Protein AF-A0A1F2SXC7-F1 (afdb_monomer)

Secondary structure (DSSP, 8-state):
--HHHHHHHHHHH-TTT--HHHHHHHHT--HHHHHHHSSSHHHHHHHHHHHHHHHHHHHHHHHHHHTTT-HHHHHHHHHHHHHHTTSTT-TT-HHHHHHHT-SS--HHHHHHHHHHHHHHHHHHHHHHHHTTSS-TTS-HHHHHHHHHHHHHHHHHHHHHHHHHHHHHH---S----SSTTEEEETTEEEE---------

Structure (mmCIF, N/CA/C/O backbone):
data_AF-A0A1F2SXC7-F1
#
_entry.id   AF-A0A1F2SXC7-F1
#
loop_
_atom_site.group_PDB
_atom_site.id
_atom_site.type_symbol
_atom_site.label_atom_id
_atom_site.label_alt_id
_atom_site.label_comp_id
_atom_site.label_asym_id
_atom_site.label_entity_id
_atom_site.label_seq_id
_atom_site.pdbx_PDB_ins_code
_atom_site.Cartn_x
_atom_site.Cartn_y
_atom_site.Cartn_z
_atom_site.occupancy
_atom_site.B_iso_or_equiv
_atom_site.auth_seq_id
_atom_site.auth_comp_id
_atom_site.auth_asym_id
_atom_site.auth_atom_id
_atom_site.pdbx_PDB_model_num
ATOM 1 N N . MET A 1 1 ? -7.238 -11.024 9.592 1.00 76.56 1 MET A N 1
ATOM 2 C CA . MET A 1 1 ? -8.486 -11.493 10.233 1.00 76.56 1 MET A CA 1
ATOM 3 C C . MET A 1 1 ? -9.204 -10.427 11.059 1.00 76.56 1 MET A C 1
ATOM 5 O O . MET A 1 1 ? -10.362 -10.224 10.772 1.00 76.56 1 MET A O 1
ATOM 9 N N . ILE A 1 2 ? -8.594 -9.721 12.028 1.00 87.69 2 ILE A N 1
ATOM 10 C CA . ILE A 1 2 ? -9.262 -8.565 12.689 1.00 87.69 2 ILE A CA 1
ATOM 11 C C . ILE A 1 2 ? -8.897 -7.218 12.053 1.00 87.69 2 ILE A C 1
ATOM 13 O O . ILE A 1 2 ? -9.747 -6.352 11.885 1.00 87.69 2 ILE A O 1
ATOM 17 N N . LEU A 1 3 ? -7.629 -7.051 11.664 1.00 88.56 3 LEU A N 1
ATOM 18 C CA . LEU A 1 3 ? -7.143 -5.813 11.051 1.00 88.56 3 LEU A CA 1
ATOM 19 C C . LEU A 1 3 ? -7.777 -5.569 9.677 1.00 88.56 3 LEU A C 1
ATOM 21 O O . LEU A 1 3 ? -8.087 -4.431 9.359 1.00 88.56 3 LEU A O 1
ATOM 25 N N . ASP A 1 4 ? -8.019 -6.629 8.900 1.00 87.62 4 ASP A N 1
ATOM 26 C CA . ASP A 1 4 ? -8.694 -6.522 7.601 1.00 87.62 4 ASP A CA 1
ATOM 27 C C . ASP A 1 4 ? -10.171 -6.110 7.771 1.00 87.62 4 ASP A C 1
ATOM 29 O O . ASP A 1 4 ? -10.632 -5.215 7.070 1.00 87.62 4 ASP A O 1
ATOM 33 N N . SER A 1 5 ? -10.889 -6.680 8.750 1.00 88.12 5 SER A N 1
ATOM 34 C CA . SER A 1 5 ? -12.273 -6.282 9.068 1.00 88.12 5 SER A CA 1
ATOM 35 C C . SER A 1 5 ? -12.353 -4.843 9.575 1.00 88.12 5 SER A C 1
ATOM 37 O O . SER A 1 5 ? -13.252 -4.095 9.204 1.00 88.12 5 SER A O 1
ATOM 39 N N . LEU A 1 6 ? -11.378 -4.423 10.387 1.00 85.00 6 LEU A N 1
ATOM 40 C CA . LEU A 1 6 ? -11.258 -3.032 10.818 1.00 85.00 6 LEU A CA 1
ATOM 41 C C . LEU A 1 6 ? -11.058 -2.099 9.623 1.00 85.00 6 LEU A C 1
ATOM 43 O O . LEU A 1 6 ? -11.780 -1.117 9.509 1.00 85.00 6 LEU A O 1
ATOM 47 N N . LEU A 1 7 ? -10.126 -2.420 8.721 1.00 83.50 7 LEU A N 1
ATOM 48 C CA . LEU A 1 7 ? -9.881 -1.648 7.500 1.00 83.50 7 LEU A CA 1
ATOM 49 C C . LEU A 1 7 ? -11.141 -1.519 6.630 1.00 83.50 7 LEU A C 1
ATOM 51 O O . LEU A 1 7 ? -11.447 -0.418 6.178 1.00 83.50 7 LEU A O 1
ATOM 55 N N . ALA A 1 8 ? -11.904 -2.602 6.458 1.00 83.12 8 ALA A N 1
ATOM 56 C CA . ALA A 1 8 ? -13.182 -2.575 5.743 1.00 83.12 8 ALA A CA 1
ATOM 57 C C . ALA A 1 8 ? -14.205 -1.651 6.420 1.00 83.12 8 ALA A C 1
ATOM 59 O O . ALA A 1 8 ? -14.764 -0.764 5.776 1.00 83.12 8 ALA A O 1
ATOM 60 N N . CYS A 1 9 ? -14.372 -1.779 7.736 1.00 80.56 9 CYS A N 1
ATOM 61 C CA . CYS A 1 9 ? -15.279 -0.932 8.509 1.00 80.56 9 CYS A CA 1
ATOM 62 C C . CYS A 1 9 ? -14.874 0.557 8.442 1.00 80.56 9 CYS A C 1
ATOM 64 O O . CYS A 1 9 ? -15.720 1.442 8.315 1.00 80.56 9 CYS A O 1
ATOM 66 N N . PHE A 1 10 ? -13.570 0.852 8.441 1.00 77.06 10 PHE A N 1
ATOM 67 C CA . PHE A 1 10 ? -13.054 2.215 8.292 1.00 77.06 10 PHE A CA 1
ATOM 68 C C . PHE A 1 10 ? -13.252 2.799 6.893 1.00 77.06 10 PHE A C 1
ATOM 70 O O . PHE A 1 10 ? -13.471 4.009 6.771 1.00 77.06 10 PHE A O 1
ATOM 77 N N . ALA A 1 11 ? -13.173 1.980 5.846 1.00 76.44 11 ALA A N 1
ATOM 78 C CA . ALA A 1 11 ? -13.485 2.423 4.492 1.00 76.44 11 ALA A CA 1
ATOM 79 C C . ALA A 1 11 ? -14.963 2.812 4.368 1.00 76.44 11 ALA A C 1
ATOM 81 O O . ALA A 1 11 ? -15.278 3.872 3.818 1.00 76.44 11 ALA A O 1
ATOM 82 N N . GLU A 1 12 ? -15.849 2.017 4.970 1.00 78.00 12 GLU A N 1
ATOM 83 C CA . GLU A 1 12 ? -17.296 2.201 4.872 1.00 78.00 12 GLU A CA 1
ATOM 84 C C . GLU A 1 12 ? -17.835 3.328 5.767 1.00 78.00 12 GLU A C 1
ATOM 86 O O . GLU A 1 12 ? -18.590 4.186 5.305 1.00 78.00 12 GLU A O 1
ATOM 91 N N . HIS A 1 13 ? -17.428 3.361 7.037 1.00 73.12 13 HIS A N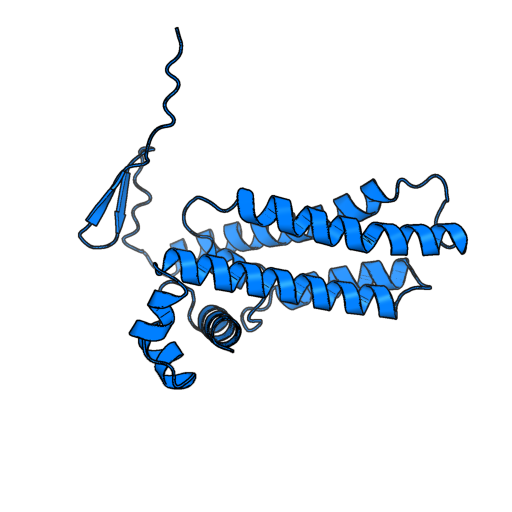 1
ATOM 92 C CA . HIS A 1 13 ? -18.007 4.253 8.052 1.00 73.12 13 HIS A CA 1
ATOM 93 C C . HIS A 1 13 ? -17.033 5.326 8.554 1.00 73.12 13 HIS A C 1
ATOM 95 O O . HIS A 1 13 ? -17.424 6.271 9.230 1.00 73.12 13 HIS A O 1
ATOM 101 N N . GLY A 1 14 ? -15.744 5.220 8.228 1.00 68.25 14 GLY A N 1
ATOM 102 C CA . GLY A 1 14 ? -14.712 6.099 8.773 1.00 68.25 14 GLY A CA 1
ATOM 103 C C . GLY A 1 14 ? -14.240 5.698 10.177 1.00 68.25 14 GLY A C 1
ATOM 104 O O . GLY A 1 14 ? -14.908 5.000 10.941 1.00 68.25 14 GLY A O 1
ATOM 105 N N . CYS A 1 15 ? -13.039 6.159 10.536 1.00 67.00 15 CYS A N 1
ATOM 106 C CA . CYS A 1 15 ? -12.324 5.770 11.760 1.00 67.00 15 CYS A CA 1
ATOM 107 C C . CYS A 1 15 ? -13.049 6.160 13.067 1.00 67.00 15 CYS A C 1
ATOM 109 O O . CYS A 1 15 ? -13.078 5.390 14.036 1.00 67.00 15 CYS A O 1
ATOM 111 N N . PHE A 1 16 ? -13.641 7.358 13.097 1.00 66.81 16 PHE A N 1
ATOM 112 C CA . PHE A 1 16 ? -14.279 7.906 14.297 1.00 66.81 16 PHE A CA 1
ATOM 113 C C . PHE A 1 16 ? -15.643 7.274 14.585 1.00 66.81 16 PHE A C 1
ATOM 115 O O . PHE A 1 16 ? -15.970 7.042 15.747 1.00 66.81 16 PHE A O 1
ATOM 122 N N . GLU A 1 17 ? -16.412 6.958 13.543 1.00 69.75 17 GLU A N 1
ATOM 123 C CA . GLU A 1 17 ? -17.753 6.374 13.679 1.00 69.75 17 GLU A CA 1
ATOM 124 C C . GLU A 1 17 ? -17.705 4.853 13.886 1.00 69.75 17 GLU A C 1
ATOM 126 O O . GLU A 1 17 ? -18.644 4.266 14.426 1.00 69.75 17 GLU A O 1
ATOM 131 N N . THR A 1 18 ? -16.585 4.210 13.537 1.00 75.00 18 THR A N 1
ATOM 132 C CA . THR A 1 18 ? -16.403 2.766 13.712 1.00 75.00 18 THR A CA 1
ATOM 133 C C . THR A 1 18 ? -16.415 2.366 15.190 1.00 75.00 18 THR A C 1
ATOM 135 O O . THR A 1 18 ? -15.571 2.780 16.002 1.00 75.00 18 THR A O 1
ATOM 138 N N . LYS A 1 19 ? -17.356 1.485 15.539 1.00 83.06 19 LYS A N 1
ATOM 139 C CA . LYS A 1 19 ? -17.478 0.887 16.871 1.00 83.06 19 LYS A CA 1
ATOM 140 C C . LYS A 1 19 ? -16.704 -0.426 16.913 1.00 83.06 19 LYS A C 1
ATOM 142 O O . LYS A 1 19 ? -17.142 -1.428 16.360 1.00 83.06 19 LYS A O 1
ATOM 147 N N . ILE A 1 20 ? -15.584 -0.438 17.640 1.00 84.19 20 ILE A N 1
ATOM 148 C CA . ILE A 1 20 ? -14.740 -1.635 17.818 1.00 84.19 20 ILE A CA 1
ATOM 149 C C . ILE A 1 20 ? -15.547 -2.835 18.330 1.00 84.19 20 ILE A C 1
ATOM 151 O O . ILE A 1 20 ? -15.275 -3.957 17.921 1.00 84.19 20 ILE A O 1
ATOM 155 N N . ASP A 1 21 ? -16.566 -2.595 19.160 1.00 85.69 21 ASP A N 1
ATOM 156 C CA . ASP A 1 21 ? -17.438 -3.644 19.697 1.00 85.69 21 ASP A CA 1
ATOM 157 C C . ASP A 1 21 ? -18.188 -4.409 18.597 1.00 85.69 21 ASP A C 1
ATOM 159 O O . ASP A 1 21 ? -18.287 -5.627 18.672 1.00 85.69 21 ASP A O 1
ATOM 163 N N . GLN A 1 22 ? -18.636 -3.728 17.537 1.00 84.69 22 GLN A N 1
ATOM 164 C CA . GLN A 1 22 ? -19.279 -4.391 16.397 1.00 84.69 22 GLN A CA 1
ATOM 165 C C . GLN A 1 22 ? -18.275 -5.252 15.625 1.00 84.69 22 GLN A C 1
ATOM 167 O O . GLN A 1 22 ? -18.566 -6.401 15.306 1.00 84.69 22 GLN A O 1
ATOM 172 N N . VAL A 1 23 ? -17.065 -4.730 15.412 1.00 86.44 23 VAL A N 1
ATOM 173 C CA . VAL A 1 23 ? -16.015 -5.421 14.653 1.00 86.44 23 VAL A CA 1
ATOM 174 C C . VAL A 1 23 ? -15.519 -6.677 15.379 1.00 86.44 23 VAL A C 1
ATOM 176 O O . VAL A 1 23 ? -15.303 -7.714 14.758 1.00 86.44 23 VAL A O 1
ATOM 179 N N . VAL A 1 24 ? -15.358 -6.633 16.706 1.00 88.69 24 VAL A N 1
ATOM 180 C CA . VAL A 1 24 ? -14.956 -7.828 17.472 1.00 88.69 24 VAL A CA 1
ATOM 181 C C . VAL A 1 24 ? -16.065 -8.874 17.542 1.00 88.69 24 VAL A C 1
ATOM 183 O O . VAL A 1 24 ? -15.758 -10.064 17.509 1.00 88.69 24 VAL A O 1
ATOM 186 N N . THR A 1 25 ? -17.335 -8.452 17.594 1.00 87.31 25 THR A N 1
ATOM 187 C CA . THR A 1 25 ? -18.484 -9.363 17.509 1.00 87.31 25 THR A CA 1
ATOM 188 C C . THR A 1 25 ? -18.525 -10.069 16.159 1.00 87.31 25 THR A C 1
ATOM 190 O O . THR A 1 25 ? -18.677 -11.286 16.129 1.00 87.31 25 THR A O 1
ATOM 193 N N . GLU A 1 26 ? -18.326 -9.339 15.063 1.00 85.62 26 GLU A N 1
ATOM 194 C CA . GLU A 1 26 ? -18.294 -9.901 13.709 1.00 85.62 26 GLU A CA 1
ATOM 195 C C . GLU A 1 26 ? -17.171 -10.933 13.534 1.00 85.62 26 GLU A C 1
ATOM 197 O O . GLU A 1 26 ? -17.382 -12.006 12.976 1.00 85.62 26 GLU A O 1
A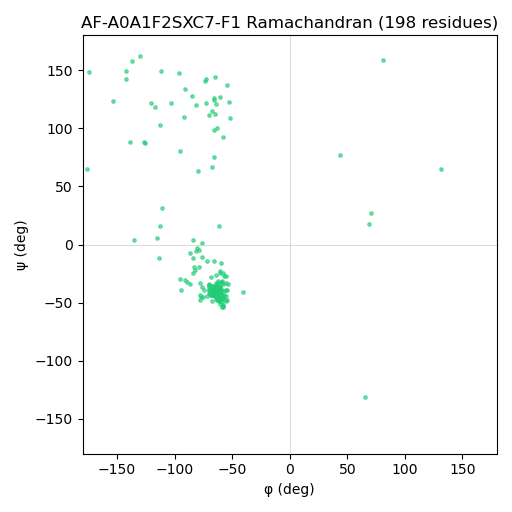TOM 202 N N . VAL A 1 27 ? -15.982 -10.646 14.071 1.00 87.56 27 VAL A N 1
ATOM 203 C CA . VAL A 1 27 ? -14.815 -11.543 13.986 1.00 87.56 27 VAL A CA 1
ATOM 204 C C . VAL A 1 27 ? -14.854 -12.658 15.046 1.00 87.56 27 VAL A C 1
ATOM 206 O O . VAL A 1 27 ? -14.017 -13.561 15.034 1.00 87.56 27 VAL A O 1
ATOM 209 N N . GLY A 1 28 ? -15.826 -12.632 15.964 1.00 88.56 28 GL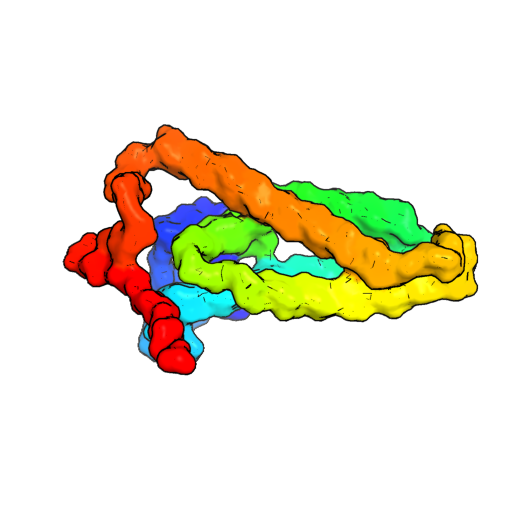Y A N 1
ATOM 210 C CA . GLY A 1 28 ? -16.007 -13.654 16.996 1.00 88.56 28 GLY A CA 1
ATOM 211 C C . GLY A 1 28 ? -14.927 -13.650 18.083 1.00 88.56 28 GLY A C 1
ATOM 212 O O . GLY A 1 28 ? -14.651 -14.693 18.676 1.00 88.56 28 GLY A O 1
ATOM 213 N N . ILE A 1 29 ? -14.297 -12.501 18.355 1.00 89.25 29 ILE A N 1
ATOM 214 C CA . ILE A 1 29 ? -13.262 -12.368 19.392 1.00 89.25 29 ILE A CA 1
ATOM 215 C C . ILE A 1 29 ? -13.740 -11.514 20.568 1.00 89.25 29 ILE A C 1
ATOM 217 O O . ILE A 1 29 ? -14.517 -10.576 20.425 1.00 89.25 29 ILE A O 1
ATOM 221 N N . GLY A 1 30 ? -13.239 -11.810 21.768 1.00 89.38 30 GLY A N 1
ATOM 222 C CA . GLY A 1 30 ? -13.510 -10.987 22.945 1.00 89.38 30 GLY A CA 1
ATOM 223 C C . GLY A 1 30 ? -12.737 -9.664 22.915 1.00 89.38 30 GLY A C 1
ATOM 224 O O . GLY A 1 30 ? -11.547 -9.638 22.597 1.00 89.38 30 GLY A O 1
ATOM 225 N N . LYS A 1 31 ? -13.371 -8.569 23.353 1.00 87.38 31 LYS A N 1
ATOM 226 C CA . LYS A 1 31 ? -12.729 -7.247 23.504 1.00 87.38 31 LYS A CA 1
ATOM 227 C C . LYS A 1 31 ? -11.473 -7.301 24.388 1.00 87.38 31 LYS A C 1
ATOM 229 O O . LYS A 1 31 ? -10.462 -6.688 24.064 1.00 87.38 31 LYS A O 1
ATOM 234 N N . GLY A 1 32 ? -11.500 -8.092 25.465 1.00 87.50 32 GLY A N 1
ATOM 235 C CA . GLY A 1 32 ? -10.332 -8.313 26.329 1.00 87.50 32 GLY A CA 1
ATOM 236 C C . GLY A 1 32 ? -9.168 -9.020 25.621 1.00 87.50 32 GLY A C 1
ATOM 237 O O . GLY A 1 32 ? -8.011 -8.713 25.893 1.00 87.50 32 GLY A O 1
ATOM 238 N N . THR A 1 33 ? -9.458 -9.917 24.673 1.00 89.94 33 THR A N 1
ATOM 239 C CA . THR A 1 33 ? -8.439 -10.555 23.824 1.00 89.94 33 THR A CA 1
ATOM 240 C C . THR A 1 33 ? -7.821 -9.536 22.875 1.00 89.94 33 THR A C 1
ATOM 242 O O . THR A 1 33 ? -6.601 -9.482 22.754 1.00 89.94 33 THR A O 1
ATOM 245 N N . LEU A 1 34 ? -8.640 -8.677 22.259 1.00 90.31 34 LEU A N 1
ATOM 246 C CA . LEU A 1 34 ? -8.158 -7.616 21.375 1.00 90.31 34 LEU A CA 1
ATOM 247 C C . LEU A 1 34 ? -7.182 -6.676 22.096 1.00 90.31 34 LEU A C 1
ATOM 249 O O . LEU A 1 34 ? -6.058 -6.492 21.632 1.00 90.31 34 LEU A O 1
ATOM 253 N N . TYR A 1 35 ? -7.587 -6.124 23.245 1.00 89.75 35 TYR A N 1
ATOM 254 C CA . TYR A 1 35 ? -6.764 -5.157 23.977 1.00 89.75 35 TYR A CA 1
ATOM 255 C C . TYR A 1 35 ? -5.539 -5.779 24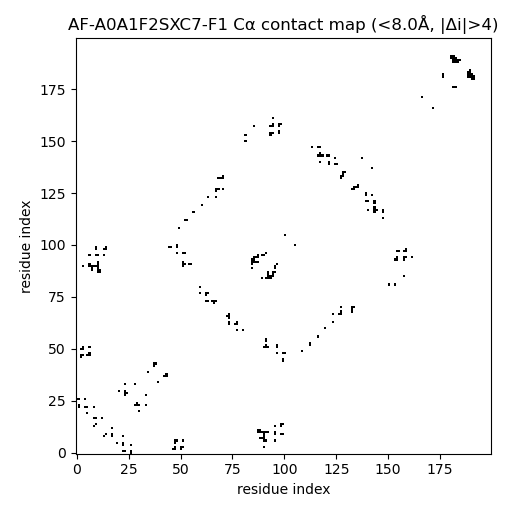.661 1.00 89.75 35 TYR A C 1
ATOM 257 O O . TYR A 1 35 ? -4.608 -5.063 25.012 1.00 89.75 35 TYR A O 1
ATOM 265 N N . ARG A 1 36 ? -5.473 -7.111 24.789 1.00 90.94 36 ARG A N 1
ATOM 266 C CA . ARG A 1 36 ? -4.236 -7.801 25.186 1.00 90.94 36 ARG A CA 1
ATOM 267 C C . ARG A 1 36 ? -3.150 -7.695 24.108 1.00 90.94 36 ARG A C 1
ATOM 269 O O . ARG A 1 36 ? -1.976 -7.602 24.447 1.00 90.94 36 ARG A O 1
ATOM 276 N N . HIS A 1 37 ? -3.537 -7.717 22.831 1.00 89.88 37 HIS A N 1
ATOM 277 C CA . HIS A 1 37 ? -2.616 -7.577 21.697 1.00 89.88 37 HIS A CA 1
ATOM 278 C C . HIS A 1 37 ? -2.397 -6.118 21.284 1.00 89.88 37 HIS A C 1
ATOM 280 O O . HIS A 1 37 ? -1.310 -5.764 20.835 1.00 89.88 37 HIS A O 1
ATOM 286 N N . TYR A 1 38 ? -3.416 -5.274 21.450 1.00 88.88 38 TYR A N 1
ATOM 287 C CA . TYR A 1 38 ? -3.390 -3.857 21.096 1.00 88.88 38 TYR A CA 1
ATOM 288 C C . TYR A 1 38 ? -3.817 -3.033 22.314 1.00 88.88 38 TYR A C 1
ATOM 290 O O . TYR A 1 38 ? -5.007 -2.763 22.456 1.00 88.88 38 TYR A O 1
ATOM 298 N N . PRO A 1 39 ? -2.882 -2.653 23.205 1.00 84.69 39 PRO A N 1
ATOM 299 C CA . PRO A 1 39 ? -3.197 -2.072 24.516 1.00 84.69 39 PRO A CA 1
ATOM 300 C C . PRO A 1 39 ? -4.095 -0.833 24.470 1.00 84.69 39 PRO A C 1
ATOM 302 O O . PRO A 1 39 ? -4.842 -0.572 25.411 1.00 84.69 39 PRO A O 1
ATOM 305 N N . SER A 1 40 ? -4.060 -0.085 23.367 1.00 80.88 40 SER A N 1
ATOM 306 C CA . SER A 1 40 ? -4.900 1.086 23.147 1.00 80.88 40 SER A CA 1
ATOM 307 C C . SER A 1 40 ? -5.613 1.054 21.791 1.00 80.88 40 SER A C 1
ATOM 309 O O . SER A 1 40 ? -5.225 0.350 20.856 1.00 80.88 40 SER A O 1
ATOM 311 N N . ARG A 1 41 ? -6.661 1.881 21.657 1.00 77.31 41 ARG A N 1
ATOM 312 C CA . ARG A 1 41 ? -7.328 2.129 20.365 1.00 77.31 41 ARG A CA 1
ATOM 313 C C . ARG A 1 41 ? -6.349 2.715 19.339 1.00 77.31 41 ARG A C 1
ATOM 315 O O . ARG A 1 41 ? -6.440 2.392 18.161 1.00 77.31 41 ARG A O 1
ATOM 322 N N . GLU A 1 42 ? -5.390 3.520 19.795 1.00 75.56 42 GLU A N 1
ATOM 323 C CA . GLU A 1 42 ? -4.323 4.061 18.951 1.00 75.56 42 GLU A CA 1
ATOM 324 C C . GLU A 1 42 ? -3.404 2.949 18.423 1.00 75.56 42 GLU A C 1
ATOM 326 O O . GLU A 1 42 ? -3.105 2.917 17.231 1.00 75.56 42 GLU A O 1
ATOM 331 N N . ASP A 1 43 ? -3.001 1.997 19.268 1.00 78.62 43 ASP A N 1
ATOM 332 C CA . ASP A 1 43 ? -2.164 0.863 18.849 1.00 78.62 43 ASP A CA 1
ATOM 333 C C . ASP A 1 43 ? -2.885 -0.041 17.851 1.00 78.62 43 ASP A C 1
ATOM 335 O O . ASP A 1 43 ? -2.278 -0.512 16.885 1.00 78.62 43 ASP A O 1
ATOM 339 N N . LEU A 1 44 ? -4.192 -0.228 18.043 1.00 80.94 44 LEU A N 1
ATOM 340 C CA . LEU A 1 44 ? -5.042 -0.958 17.112 1.00 80.94 44 LEU A CA 1
ATOM 341 C C . LEU A 1 44 ? -5.118 -0.262 15.747 1.00 80.94 44 LEU A C 1
ATOM 343 O O . LEU A 1 44 ? -4.969 -0.915 14.715 1.00 80.94 44 LEU A O 1
ATOM 347 N N . PHE A 1 45 ? -5.297 1.061 15.725 1.00 77.25 45 PHE A N 1
ATOM 348 C CA . PHE A 1 45 ? -5.309 1.832 14.482 1.00 77.25 45 PHE A CA 1
ATOM 349 C C . PHE A 1 45 ? -3.953 1.819 13.780 1.00 77.25 45 PHE A C 1
ATOM 351 O O . PHE A 1 45 ? -3.898 1.575 12.577 1.00 77.25 45 PHE A O 1
ATOM 358 N N . LYS A 1 46 ? -2.847 1.983 14.515 1.00 76.06 46 LYS A N 1
ATOM 359 C CA . LYS A 1 46 ? -1.490 1.844 13.959 1.00 76.06 46 LYS A CA 1
ATOM 360 C C . LYS A 1 46 ? -1.266 0.459 13.356 1.00 76.06 46 LYS A C 1
ATOM 362 O O . LYS A 1 46 ? -0.611 0.331 12.326 1.00 76.06 46 LYS A O 1
ATOM 367 N N . ALA A 1 47 ? -1.782 -0.591 13.994 1.00 82.94 47 ALA A N 1
ATOM 368 C CA . ALA A 1 47 ? -1.706 -1.946 13.462 1.00 82.94 47 ALA A CA 1
ATOM 369 C C . ALA A 1 47 ? -2.548 -2.118 12.188 1.00 82.94 47 ALA A C 1
ATOM 371 O O . ALA A 1 47 ? -2.051 -2.686 11.219 1.00 82.94 47 ALA A O 1
ATOM 372 N N . ALA A 1 48 ? -3.775 -1.589 12.159 1.00 82.25 48 ALA A N 1
ATOM 373 C CA . ALA A 1 48 ? -4.633 -1.625 10.974 1.00 82.25 48 ALA A CA 1
ATOM 374 C C . ALA A 1 48 ? -3.989 -0.881 9.796 1.00 82.25 48 ALA A C 1
ATOM 376 O O . ALA A 1 48 ? -3.935 -1.399 8.687 1.00 82.25 48 ALA A O 1
ATOM 377 N N . VAL A 1 49 ? -3.402 0.284 10.054 1.00 76.94 49 VAL A N 1
ATOM 378 C CA . VAL A 1 49 ? -2.656 1.056 9.058 1.00 76.94 49 VAL A CA 1
ATOM 379 C C . VAL A 1 49 ? -1.494 0.264 8.481 1.00 76.94 49 VAL A C 1
ATOM 381 O O . VAL A 1 49 ? -1.424 0.109 7.266 1.00 76.94 49 VAL A O 1
ATOM 384 N N . ARG A 1 50 ? -0.609 -0.267 9.338 1.00 79.44 50 ARG A N 1
ATOM 385 C CA . ARG A 1 50 ? 0.530 -1.084 8.890 1.00 79.44 50 ARG A CA 1
ATOM 386 C C . ARG A 1 50 ? 0.058 -2.256 8.042 1.00 79.44 50 ARG A C 1
ATOM 388 O O . ARG A 1 50 ? 0.657 -2.568 7.023 1.00 79.44 50 ARG A O 1
ATOM 395 N N . ARG A 1 51 ? -1.068 -2.865 8.423 1.00 85.00 51 ARG A N 1
ATOM 396 C CA . ARG A 1 51 ? -1.689 -3.922 7.630 1.00 85.00 51 ARG A CA 1
ATOM 397 C C . ARG A 1 51 ? -2.132 -3.432 6.249 1.00 85.00 51 ARG A C 1
ATOM 399 O O . ARG A 1 51 ? -1.903 -4.142 5.278 1.00 85.00 51 ARG A O 1
ATOM 406 N N . GLY A 1 52 ? -2.752 -2.262 6.140 1.00 81.00 52 GLY A N 1
ATOM 407 C CA . GLY A 1 52 ? -3.180 -1.746 4.840 1.00 81.00 52 GLY A CA 1
ATOM 408 C C . GLY A 1 52 ? -2.011 -1.312 3.951 1.00 81.00 52 GLY A C 1
ATOM 409 O O . GLY A 1 52 ? -2.040 -1.592 2.755 1.00 81.00 52 GLY A O 1
ATOM 410 N N . VAL A 1 53 ? -0.946 -0.739 4.526 1.00 77.56 53 VAL A N 1
ATOM 411 C CA . VAL A 1 53 ? 0.304 -0.457 3.794 1.00 77.56 53 VAL A CA 1
ATOM 412 C C . VAL A 1 53 ? 0.950 -1.750 3.292 1.00 77.56 53 VAL A C 1
ATOM 414 O O . VAL A 1 53 ? 1.339 -1.834 2.131 1.00 77.56 53 VAL A O 1
ATOM 417 N N . GLU A 1 54 ? 0.979 -2.795 4.116 1.00 81.19 54 GLU A N 1
ATOM 418 C CA . GLU A 1 54 ? 1.471 -4.116 3.720 1.00 81.19 54 GLU A CA 1
ATOM 419 C C . GLU A 1 54 ? 0.661 -4.718 2.559 1.00 81.19 54 GLU A C 1
ATOM 421 O O . GLU A 1 54 ? 1.222 -5.248 1.601 1.00 81.19 54 GLU A O 1
ATOM 426 N N . VAL A 1 55 ? -0.669 -4.608 2.593 1.00 84.06 55 VAL A N 1
ATOM 427 C CA . VAL A 1 55 ? -1.517 -5.066 1.480 1.00 84.06 55 VAL A CA 1
ATOM 428 C C . VAL A 1 55 ? -1.224 -4.270 0.208 1.00 84.06 55 VAL A C 1
ATOM 430 O O . VAL A 1 55 ? -1.104 -4.867 -0.862 1.00 84.06 55 VAL A O 1
ATOM 433 N N . LEU A 1 56 ? -1.071 -2.948 0.310 1.00 79.00 56 LEU A N 1
ATOM 434 C CA . LEU A 1 56 ? -0.682 -2.104 -0.818 1.00 79.00 56 LEU A CA 1
ATOM 435 C C . LEU A 1 56 ? 0.666 -2.535 -1.406 1.00 79.00 56 LEU A C 1
ATOM 437 O O . LEU A 1 56 ? 0.790 -2.683 -2.622 1.00 79.00 56 LEU A O 1
ATOM 441 N N . ARG A 1 57 ? 1.659 -2.788 -0.548 1.00 79.44 57 ARG A N 1
ATOM 442 C CA . ARG A 1 57 ? 2.987 -3.270 -0.943 1.00 79.44 57 ARG A CA 1
ATOM 443 C C . ARG A 1 57 ? 2.881 -4.554 -1.765 1.00 79.44 57 ARG A C 1
ATOM 445 O O . ARG A 1 57 ? 3.443 -4.619 -2.856 1.00 79.44 57 ARG A O 1
ATOM 452 N N . VAL A 1 58 ? 2.109 -5.532 -1.287 1.00 84.50 58 VAL A N 1
ATOM 453 C CA . VAL A 1 58 ? 1.882 -6.810 -1.984 1.00 84.50 58 VAL A CA 1
ATOM 454 C C . VAL A 1 58 ? 1.171 -6.615 -3.328 1.00 84.50 58 VAL A C 1
ATOM 456 O O . VAL A 1 58 ? 1.570 -7.228 -4.316 1.00 84.50 58 VAL A O 1
ATOM 459 N N . ARG A 1 59 ? 0.154 -5.745 -3.409 1.00 85.75 59 ARG A N 1
ATOM 460 C CA . ARG A 1 59 ? -0.535 -5.450 -4.681 1.00 85.75 59 ARG A CA 1
ATOM 461 C C . ARG A 1 59 ? 0.412 -4.829 -5.706 1.00 85.75 59 ARG A C 1
ATOM 463 O O . ARG A 1 59 ? 0.482 -5.303 -6.838 1.00 85.75 59 ARG A O 1
ATOM 470 N N . CYS A 1 60 ? 1.178 -3.819 -5.296 1.00 80.44 60 CYS A N 1
ATOM 471 C CA . CYS A 1 60 ? 2.193 -3.199 -6.142 1.00 80.44 60 CYS A CA 1
ATOM 472 C C . CYS A 1 60 ? 3.225 -4.237 -6.605 1.00 80.44 60 CYS A C 1
ATOM 474 O O . CYS A 1 60 ? 3.495 -4.322 -7.798 1.00 80.44 60 CYS A O 1
ATOM 476 N N . GLN A 1 61 ? 3.738 -5.074 -5.694 1.00 82.62 61 GLN A N 1
ATOM 477 C CA . GLN A 1 61 ? 4.656 -6.170 -6.021 1.00 82.62 61 GLN A CA 1
ATOM 478 C C . GLN A 1 61 ? 4.089 -7.126 -7.082 1.00 82.62 61 GLN A C 1
ATOM 480 O O . GLN A 1 61 ? 4.785 -7.436 -8.045 1.00 82.62 61 GLN A O 1
ATOM 485 N N . GLY A 1 62 ? 2.821 -7.525 -6.975 1.00 87.38 62 GLY A N 1
ATOM 486 C CA . GLY A 1 62 ? 2.182 -8.372 -7.986 1.00 87.38 62 GLY A CA 1
ATOM 487 C C . GLY A 1 62 ? 2.115 -7.718 -9.374 1.00 87.38 62 GLY A C 1
ATOM 488 O O . GLY A 1 62 ? 2.352 -8.380 -10.384 1.00 87.38 62 GLY A O 1
ATOM 489 N N . ILE A 1 63 ? 1.851 -6.408 -9.440 1.00 87.44 63 ILE A N 1
ATOM 490 C CA . ILE A 1 63 ? 1.861 -5.647 -10.702 1.00 87.44 63 ILE A CA 1
ATOM 491 C C . ILE A 1 63 ? 3.269 -5.612 -11.303 1.00 87.44 63 ILE A C 1
ATOM 493 O O . ILE A 1 63 ? 3.443 -5.792 -12.510 1.00 87.44 63 ILE A O 1
ATOM 497 N N . TRP A 1 64 ? 4.274 -5.387 -10.459 1.00 83.88 64 TRP A N 1
ATOM 498 C CA . TRP A 1 64 ? 5.673 -5.351 -10.861 1.00 83.88 64 TRP A CA 1
ATOM 499 C C . TRP A 1 64 ? 6.136 -6.676 -11.467 1.00 83.88 64 TRP A C 1
ATOM 501 O O . TRP A 1 64 ? 6.729 -6.686 -12.544 1.00 83.88 64 TRP A O 1
ATOM 511 N N . GLU A 1 65 ? 5.822 -7.788 -10.804 1.00 85.81 65 GLU A N 1
ATOM 512 C CA . GLU A 1 65 ? 6.164 -9.137 -11.258 1.00 85.81 65 GLU A CA 1
ATOM 513 C C . GLU A 1 65 ? 5.441 -9.496 -12.565 1.00 85.81 65 GLU A C 1
ATOM 515 O O . GLU A 1 65 ? 6.052 -10.048 -13.481 1.00 85.81 65 GLU A O 1
ATOM 520 N N . MET A 1 66 ? 4.168 -9.109 -12.706 1.00 90.50 66 MET A N 1
ATOM 521 C CA . MET A 1 66 ? 3.384 -9.330 -13.928 1.00 90.50 66 MET A CA 1
ATOM 522 C C . MET A 1 66 ? 3.961 -8.600 -15.150 1.00 90.50 66 MET A C 1
ATOM 524 O O . MET A 1 66 ? 3.842 -9.080 -16.277 1.00 90.50 66 MET A O 1
ATOM 528 N N . HIS 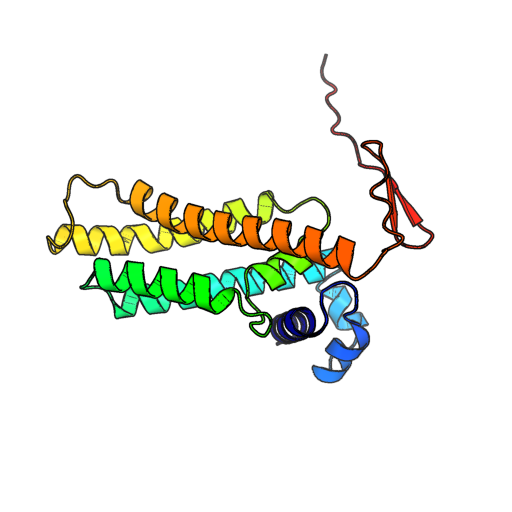A 1 67 ? 4.593 -7.446 -14.937 1.00 89.06 67 HIS A N 1
ATOM 529 C CA . HIS A 1 67 ? 5.166 -6.611 -15.992 1.00 89.06 67 HIS A CA 1
ATOM 530 C C . HIS A 1 67 ? 6.704 -6.592 -15.965 1.00 89.06 67 HIS A C 1
ATOM 532 O O . HIS A 1 67 ? 7.329 -5.613 -16.377 1.00 89.06 67 HIS A O 1
ATOM 538 N N . ALA A 1 68 ? 7.334 -7.691 -15.533 1.00 85.69 68 ALA A N 1
ATOM 539 C CA . ALA A 1 68 ? 8.787 -7.792 -15.385 1.00 85.69 68 ALA A CA 1
ATOM 540 C C . ALA A 1 68 ? 9.591 -7.569 -16.682 1.00 85.69 68 ALA A C 1
ATOM 542 O O . ALA A 1 68 ? 10.786 -7.308 -16.610 1.00 85.69 68 ALA A O 1
ATOM 543 N N . THR A 1 69 ? 8.970 -7.621 -17.860 1.00 89.50 69 THR A N 1
ATOM 544 C CA . THR A 1 69 ? 9.629 -7.362 -19.155 1.00 89.50 69 THR A CA 1
ATOM 545 C C . THR A 1 69 ? 9.103 -6.119 -19.875 1.00 89.50 69 THR A C 1
ATOM 547 O O . THR A 1 69 ? 9.486 -5.869 -21.014 1.00 89.50 69 THR A O 1
ATOM 550 N N . ASP A 1 70 ? 8.221 -5.340 -19.245 1.00 91.44 70 ASP A N 1
ATOM 551 C CA . ASP A 1 70 ? 7.678 -4.104 -19.813 1.00 91.44 70 ASP A CA 1
ATOM 552 C C . ASP A 1 70 ? 7.607 -3.011 -18.731 1.00 91.44 70 ASP A C 1
ATOM 554 O O . ASP A 1 70 ? 6.575 -2.837 -18.073 1.00 91.44 70 ASP A O 1
ATOM 558 N N . PRO A 1 71 ? 8.694 -2.233 -18.553 1.00 87.75 71 PRO A N 1
ATOM 559 C CA . PRO A 1 71 ? 8.766 -1.180 -17.542 1.00 87.75 71 PRO A CA 1
ATOM 560 C C . PRO A 1 71 ? 7.659 -0.130 -17.692 1.00 87.75 71 PRO A C 1
ATOM 562 O O . PRO A 1 71 ? 7.163 0.409 -16.702 1.00 87.75 71 PRO A O 1
ATOM 565 N N . LYS A 1 72 ? 7.247 0.170 -18.932 1.00 87.88 72 LYS A N 1
ATOM 566 C CA . LYS A 1 72 ? 6.210 1.173 -19.205 1.00 87.88 72 LYS A CA 1
ATOM 567 C C . LYS A 1 72 ? 4.840 0.657 -18.789 1.00 87.88 72 LYS A C 1
ATOM 569 O O . LYS A 1 72 ? 4.084 1.400 -18.161 1.00 87.88 72 LYS A O 1
ATOM 574 N N . ALA A 1 73 ? 4.520 -0.597 -19.113 1.00 90.88 73 ALA A N 1
ATOM 575 C CA . ALA A 1 73 ? 3.293 -1.224 -18.635 1.00 90.88 73 ALA A CA 1
ATOM 576 C C . ALA A 1 73 ? 3.280 -1.326 -17.109 1.00 90.88 73 ALA A C 1
ATOM 578 O O . ALA A 1 73 ? 2.266 -0.984 -16.507 1.00 90.88 73 ALA A O 1
ATOM 579 N N . ALA A 1 74 ? 4.405 -1.688 -16.489 1.00 88.12 74 ALA A N 1
ATOM 580 C CA . ALA A 1 74 ? 4.530 -1.785 -15.039 1.00 88.12 74 ALA A CA 1
ATOM 581 C C . ALA A 1 74 ? 4.205 -0.451 -14.342 1.00 88.12 74 ALA A C 1
ATOM 583 O O . ALA A 1 74 ? 3.315 -0.386 -13.493 1.00 88.12 74 ALA A O 1
ATOM 584 N N . LEU A 1 75 ? 4.857 0.640 -14.768 1.00 83.31 75 LEU A N 1
ATOM 585 C CA . LEU A 1 75 ? 4.617 1.985 -14.232 1.00 83.31 75 LEU A CA 1
ATOM 586 C C . LEU A 1 75 ? 3.168 2.439 -14.448 1.00 83.31 75 LEU A C 1
ATOM 588 O O . LEU A 1 75 ? 2.539 2.967 -13.532 1.00 83.31 75 LEU A O 1
ATOM 592 N N . ARG A 1 76 ? 2.614 2.212 -15.645 1.00 87.69 76 ARG A N 1
ATOM 593 C CA . ARG A 1 76 ? 1.224 2.569 -15.958 1.00 87.69 76 ARG A CA 1
ATOM 594 C C . ARG A 1 76 ? 0.234 1.802 -15.082 1.00 87.69 76 ARG A C 1
ATOM 596 O O . ARG A 1 76 ? -0.724 2.403 -14.601 1.00 87.69 76 ARG A O 1
ATOM 603 N N . SER A 1 77 ? 0.455 0.506 -14.877 1.00 89.19 77 SER A N 1
ATOM 604 C CA . SER A 1 77 ? -0.405 -0.342 -14.051 1.00 89.19 77 SER A CA 1
ATOM 605 C C . SER A 1 77 ? -0.340 0.057 -12.577 1.00 89.19 77 SER A C 1
ATOM 607 O O . SER A 1 77 ? -1.387 0.145 -11.945 1.00 89.19 77 SER A O 1
ATOM 609 N N . VAL A 1 78 ? 0.836 0.405 -12.041 1.00 82.25 78 VAL A N 1
ATOM 610 C CA . VAL A 1 78 ? 0.940 0.904 -10.658 1.00 82.25 78 VAL A CA 1
ATOM 611 C C . VAL A 1 78 ? 0.277 2.262 -10.478 1.00 82.25 78 VAL A C 1
ATOM 613 O O . VAL A 1 78 ? -0.437 2.456 -9.500 1.00 82.25 78 VAL A O 1
ATOM 616 N N . ILE A 1 79 ? 0.432 3.191 -11.423 1.00 79.31 79 ILE A N 1
ATOM 617 C CA . ILE A 1 79 ? -0.319 4.455 -11.381 1.00 79.31 79 ILE A CA 1
ATOM 618 C C . ILE A 1 79 ? -1.829 4.172 -11.408 1.00 79.31 79 ILE A C 1
ATOM 620 O O . ILE A 1 79 ? -2.578 4.772 -10.640 1.00 79.31 79 ILE A O 1
ATOM 624 N N . GLY A 1 80 ? -2.271 3.239 -12.257 1.00 82.19 80 GLY A N 1
ATOM 625 C CA . GLY A 1 80 ? -3.662 2.794 -12.317 1.00 82.19 80 GLY A CA 1
ATOM 626 C C . GLY A 1 80 ? -4.165 2.239 -10.985 1.00 82.19 80 GLY A C 1
ATOM 627 O O . GLY A 1 80 ? -5.233 2.643 -10.533 1.00 82.19 80 GLY A O 1
ATOM 628 N N . GLU A 1 81 ? -3.379 1.388 -10.328 1.00 81.25 81 GLU A N 1
ATOM 629 C CA . GLU A 1 81 ? -3.698 0.830 -9.011 1.00 81.25 81 GLU A CA 1
ATOM 630 C C . GLU A 1 81 ? -3.768 1.927 -7.944 1.00 81.25 81 GLU A C 1
ATOM 632 O O . GLU A 1 81 ? -4.762 2.023 -7.234 1.00 81.25 81 GLU A O 1
ATOM 637 N N . LEU A 1 82 ? -2.790 2.837 -7.877 1.00 74.06 82 LEU A N 1
ATOM 638 C CA . LEU A 1 82 ? -2.802 3.969 -6.938 1.00 74.06 82 LEU A CA 1
ATOM 639 C C . LEU A 1 82 ? -4.026 4.885 -7.126 1.00 74.06 82 LEU A C 1
ATOM 641 O O . LEU A 1 82 ? -4.537 5.460 -6.161 1.00 74.06 82 LEU A O 1
ATOM 645 N N . VAL A 1 83 ? -4.523 5.018 -8.358 1.00 75.50 83 VAL A N 1
ATOM 646 C CA . VAL A 1 83 ? -5.768 5.741 -8.656 1.00 75.50 83 VAL A CA 1
ATOM 647 C C . VAL A 1 83 ? -6.997 4.920 -8.262 1.00 75.50 83 VAL A C 1
ATOM 649 O O . VAL A 1 83 ? -7.901 5.464 -7.629 1.00 75.50 83 VAL A O 1
ATOM 652 N N . ALA A 1 84 ? -7.044 3.627 -8.590 1.00 76.25 84 ALA A N 1
ATOM 653 C CA . ALA A 1 84 ? -8.145 2.732 -8.228 1.00 76.25 84 ALA A CA 1
ATOM 654 C C . ALA A 1 84 ? -8.312 2.626 -6.706 1.00 76.25 84 ALA A C 1
ATOM 656 O O . ALA A 1 84 ? -9.428 2.639 -6.191 1.00 76.25 84 ALA A O 1
ATOM 657 N N . LEU A 1 85 ? -7.199 2.645 -5.984 1.00 70.06 85 LEU A N 1
ATOM 658 C CA . LEU A 1 85 ? -7.156 2.687 -4.535 1.00 70.06 85 LEU A CA 1
ATOM 659 C C . LEU A 1 85 ? -7.701 3.990 -3.950 1.00 70.06 85 LEU A C 1
ATOM 661 O O . LEU A 1 85 ? -7.981 4.020 -2.771 1.00 70.06 85 LEU A O 1
ATOM 665 N N . ASN A 1 86 ? -7.904 5.080 -4.695 1.00 66.88 86 ASN A N 1
ATOM 666 C CA . ASN A 1 86 ? -8.557 6.274 -4.132 1.00 66.88 86 ASN A CA 1
ATOM 667 C C . ASN A 1 86 ? -10.082 6.129 -3.976 1.00 66.88 86 ASN A C 1
ATOM 669 O O . ASN A 1 86 ? -10.755 7.070 -3.544 1.00 66.88 86 ASN A O 1
ATOM 673 N N . ARG A 1 87 ? -10.660 4.978 -4.330 1.00 70.56 87 ARG A N 1
ATOM 674 C CA . ARG A 1 87 ? -12.092 4.747 -4.152 1.00 70.56 87 ARG A CA 1
ATOM 675 C C . ARG A 1 87 ? -12.439 4.553 -2.673 1.00 70.56 87 ARG A C 1
ATOM 677 O O . ARG A 1 87 ? -11.689 3.957 -1.908 1.00 70.56 87 ARG A O 1
ATOM 684 N N . ARG A 1 88 ? -13.601 5.083 -2.271 1.00 62.62 88 ARG A N 1
ATOM 685 C CA . ARG A 1 88 ? -14.060 5.092 -0.868 1.00 62.62 88 ARG A CA 1
ATOM 686 C C . ARG A 1 88 ? -14.314 3.700 -0.295 1.00 62.62 88 ARG A C 1
ATOM 688 O O . ARG A 1 88 ? -14.275 3.556 0.916 1.00 62.62 88 ARG A O 1
ATOM 695 N N . ASP A 1 89 ? -14.622 2.740 -1.153 1.00 70.50 89 ASP A N 1
ATOM 696 C CA . ASP A 1 89 ? -14.951 1.360 -0.816 1.00 70.50 89 ASP A CA 1
ATOM 697 C C . ASP A 1 89 ? -13.711 0.470 -0.643 1.00 70.50 89 ASP A C 1
ATOM 699 O O . ASP A 1 89 ? -13.843 -0.639 -0.133 1.00 70.50 89 ASP A O 1
ATOM 703 N N . ASP A 1 90 ? -12.509 0.929 -1.022 1.00 78.12 90 ASP A N 1
ATOM 704 C CA . ASP A 1 90 ? -11.310 0.111 -0.851 1.00 78.12 90 ASP A CA 1
ATOM 705 C C . ASP A 1 90 ? -10.774 0.204 0.602 1.00 78.12 90 ASP A C 1
ATOM 707 O O . ASP A 1 90 ? -10.396 1.300 1.049 1.00 78.12 90 ASP A O 1
ATOM 711 N N . PRO A 1 91 ? -10.687 -0.930 1.336 1.00 71.69 91 PRO A N 1
ATOM 712 C CA . PRO A 1 91 ? -10.197 -0.996 2.719 1.00 71.69 91 PRO A CA 1
ATOM 713 C C . PRO A 1 91 ? -8.752 -0.519 2.892 1.00 71.69 91 PRO A C 1
ATOM 715 O O . PRO A 1 91 ? -8.358 -0.126 3.987 1.00 71.69 91 PRO A O 1
ATOM 718 N N . VAL A 1 92 ? -7.949 -0.547 1.830 1.00 74.12 92 VAL A N 1
ATOM 719 C CA . VAL A 1 92 ? -6.538 -0.138 1.838 1.00 74.12 92 VAL A CA 1
ATOM 720 C C . VAL A 1 92 ? -6.304 1.126 1.021 1.00 74.12 92 VAL A C 1
ATOM 722 O O . VAL A 1 92 ? -5.164 1.472 0.709 1.00 74.12 92 VAL A O 1
ATOM 725 N N . SER A 1 93 ? -7.384 1.850 0.711 1.00 72.12 93 SER A N 1
ATOM 726 C CA . SER A 1 93 ? -7.292 3.144 0.054 1.00 72.12 93 SER A CA 1
ATOM 727 C C . SER A 1 93 ? -6.377 4.096 0.830 1.00 72.12 93 SER A C 1
ATOM 729 O O . SER A 1 93 ? -6.501 4.210 2.052 1.00 72.12 93 SER A O 1
ATOM 731 N N . PRO A 1 94 ? -5.506 4.855 0.142 1.00 61.25 94 PRO A N 1
ATOM 732 C CA . PRO A 1 94 ? -4.816 6.018 0.678 1.00 61.25 94 PRO A CA 1
ATOM 733 C C . PRO A 1 94 ? -5.694 6.910 1.556 1.00 61.25 94 PRO A C 1
ATOM 735 O O . PRO A 1 94 ? -5.246 7.319 2.621 1.00 61.25 94 PRO A O 1
ATOM 738 N N . ALA A 1 95 ? -6.951 7.129 1.153 1.00 59.44 95 ALA A N 1
ATOM 739 C CA . ALA A 1 95 ? -7.959 7.864 1.912 1.00 59.44 95 ALA A CA 1
ATOM 740 C C . ALA A 1 95 ? -8.391 7.135 3.203 1.00 59.44 95 ALA A C 1
ATOM 742 O O . ALA A 1 95 ? -8.495 7.751 4.258 1.00 59.44 95 ALA A O 1
ATOM 743 N N . THR A 1 96 ? -8.593 5.817 3.183 1.00 65.12 96 THR A N 1
ATOM 744 C CA . THR A 1 96 ? -8.907 5.055 4.407 1.00 65.12 96 THR A CA 1
ATOM 745 C C . THR A 1 96 ? -7.724 5.005 5.363 1.00 65.12 96 THR A C 1
ATOM 747 O O . THR A 1 96 ? -7.886 5.264 6.556 1.00 65.12 96 THR A O 1
ATOM 750 N N . LEU A 1 97 ? -6.518 4.773 4.846 1.00 66.69 97 LEU A N 1
ATOM 751 C CA . LEU A 1 97 ? -5.289 4.850 5.631 1.00 66.69 97 LEU A CA 1
ATOM 752 C C . LEU A 1 97 ? -5.114 6.242 6.240 1.00 66.69 97 LEU A C 1
ATOM 754 O O . LEU A 1 97 ? -4.853 6.350 7.431 1.00 66.69 97 LEU A O 1
ATOM 758 N N . ALA A 1 98 ? -5.372 7.287 5.457 1.00 61.31 98 ALA A N 1
ATOM 759 C CA . ALA A 1 98 ? -5.411 8.686 5.861 1.00 61.31 98 ALA A CA 1
ATOM 760 C C . ALA A 1 98 ? -6.421 9.008 6.972 1.00 61.31 98 ALA A C 1
ATOM 762 O O . ALA A 1 98 ? -6.077 9.711 7.925 1.00 61.31 98 ALA A O 1
ATOM 763 N N . ARG A 1 99 ? -7.654 8.488 6.882 1.00 59.06 99 ARG A N 1
ATOM 764 C CA . ARG A 1 99 ? -8.689 8.625 7.928 1.00 59.06 99 ARG A CA 1
ATOM 765 C C . ARG A 1 99 ? -8.237 8.040 9.257 1.00 59.06 99 ARG A C 1
ATOM 767 O O . ARG A 1 99 ? -8.645 8.519 10.312 1.00 59.06 99 ARG A O 1
ATOM 774 N N . LEU A 1 100 ? -7.411 7.000 9.209 1.00 58.28 100 LEU A N 1
ATOM 775 C CA . LEU A 1 100 ? -6.845 6.357 10.391 1.00 58.28 100 LEU A CA 1
ATOM 776 C C . LEU A 1 100 ? -5.663 7.138 10.976 1.00 58.28 100 LEU A C 1
ATOM 778 O O . LEU A 1 100 ? -5.337 6.960 12.147 1.00 58.28 100 LEU A O 1
ATOM 782 N N . SER A 1 101 ? -5.047 8.025 10.189 1.00 56.69 101 SER A N 1
ATOM 783 C CA . SER A 1 101 ? -3.862 8.817 10.544 1.00 56.69 101 SER A CA 1
ATOM 784 C C . SER A 1 101 ? -4.141 10.132 11.268 1.00 56.69 101 SER A C 1
ATOM 786 O O . SER A 1 101 ? -3.189 10.830 11.637 1.00 56.69 101 SER A O 1
ATOM 788 N N . CYS A 1 102 ? -5.401 10.552 11.410 1.00 51.06 102 CYS A N 1
ATOM 789 C CA . CYS A 1 102 ? -5.724 11.862 11.974 1.00 51.06 102 CYS A CA 1
ATOM 790 C C . CYS A 1 102 ? -5.319 11.942 13.460 1.00 51.06 102 CYS A C 1
ATOM 792 O O . CYS A 1 102 ? -6.057 11.496 14.331 1.00 51.06 102 CYS A O 1
ATOM 794 N N . GLY A 1 103 ? -4.156 12.545 13.748 1.00 47.56 103 GLY A N 1
ATOM 795 C CA . GLY A 1 103 ? -3.700 12.825 15.118 1.00 47.56 103 GLY A CA 1
ATOM 796 C C . GLY A 1 103 ? -2.259 12.402 15.430 1.00 47.56 103 GLY A C 1
ATOM 797 O O . GLY A 1 103 ? -2.026 11.556 16.274 1.00 47.56 103 GLY A O 1
ATOM 798 N N . ARG A 1 104 ? -1.273 13.026 14.771 1.00 49.47 104 ARG A N 1
ATOM 799 C CA . ARG A 1 104 ? 0.130 13.197 15.224 1.00 49.47 104 ARG A CA 1
ATOM 800 C C . ARG A 1 104 ? 0.848 11.987 15.862 1.00 49.47 104 ARG A C 1
ATOM 802 O O . ARG A 1 104 ? 1.170 12.017 17.044 1.00 49.47 104 ARG A O 1
ATOM 809 N N . LYS A 1 105 ? 1.279 11.034 15.030 1.00 49.78 105 LYS A N 1
ATOM 810 C CA . LYS A 1 105 ? 2.640 10.426 15.023 1.00 49.78 105 LYS A CA 1
ATOM 811 C C . LYS A 1 105 ? 2.737 9.440 13.851 1.00 49.78 105 LYS A C 1
ATOM 813 O O . LYS A 1 105 ? 2.837 8.232 14.012 1.00 49.78 105 LYS A O 1
ATOM 818 N N . TRP A 1 106 ? 2.642 9.998 12.647 1.00 52.38 106 TRP A N 1
ATOM 819 C CA . TRP A 1 106 ? 2.557 9.260 11.383 1.00 52.38 106 TRP A CA 1
ATOM 820 C C . TRP A 1 106 ? 3.922 9.095 10.690 1.00 52.38 106 TRP A C 1
ATOM 822 O O . TRP A 1 106 ? 4.189 8.082 10.053 1.00 52.38 106 TRP A O 1
ATOM 832 N N . ASN A 1 107 ? 4.838 10.051 10.894 1.00 49.69 107 ASN A N 1
ATOM 833 C CA . ASN A 1 107 ? 6.125 10.118 10.185 1.00 49.69 107 ASN A CA 1
ATOM 834 C C . ASN A 1 107 ? 7.054 8.909 10.397 1.00 49.69 107 ASN A C 1
ATOM 836 O O . ASN A 1 107 ? 7.922 8.674 9.562 1.00 49.69 107 ASN A O 1
ATOM 840 N N . SER A 1 108 ? 6.923 8.173 11.505 1.00 49.34 108 SER A N 1
ATOM 841 C CA . SER A 1 108 ? 7.784 7.017 11.788 1.00 49.34 108 SER A CA 1
ATOM 842 C C . SER A 1 108 ? 7.308 5.723 11.131 1.00 49.34 108 SER A C 1
ATOM 844 O O . SER A 1 108 ? 8.134 4.852 10.912 1.00 49.34 108 SER A O 1
ATOM 846 N N . ILE A 1 109 ? 6.012 5.588 10.825 1.00 54.09 109 ILE A N 1
ATOM 847 C CA . ILE A 1 109 ? 5.467 4.379 10.183 1.00 54.09 109 ILE A CA 1
ATOM 848 C C . ILE A 1 109 ? 5.809 4.401 8.684 1.00 54.09 109 ILE A C 1
ATOM 850 O O . ILE A 1 109 ? 6.376 3.444 8.176 1.00 54.09 109 ILE A O 1
ATOM 854 N N . HIS A 1 110 ? 5.625 5.550 8.022 1.00 56.88 110 HIS A N 1
ATOM 855 C CA . HIS A 1 110 ? 5.950 5.708 6.598 1.00 56.88 110 HIS A CA 1
ATOM 856 C C . HIS A 1 110 ? 7.412 5.477 6.257 1.00 56.88 110 HIS A C 1
ATOM 858 O O . HIS A 1 110 ? 7.714 4.865 5.245 1.00 56.88 110 HIS A O 1
ATOM 864 N N . ARG A 1 111 ? 8.339 5.946 7.101 1.00 55.62 111 ARG A N 1
ATOM 865 C CA . ARG A 1 111 ? 9.760 5.877 6.755 1.00 55.62 111 ARG A CA 1
ATOM 866 C C . ARG A 1 111 ? 10.259 4.436 6.624 1.00 55.62 111 ARG A C 1
ATOM 868 O O . ARG A 1 111 ? 11.126 4.191 5.797 1.00 55.62 111 ARG A O 1
ATOM 875 N N . THR A 1 112 ? 9.745 3.515 7.436 1.00 53.03 112 THR A N 1
ATOM 876 C CA . THR A 1 112 ? 10.136 2.101 7.374 1.00 53.03 112 THR A CA 1
ATOM 877 C C . THR A 1 112 ? 9.443 1.394 6.210 1.00 53.03 112 THR A C 1
ATOM 879 O O . THR A 1 112 ? 10.115 0.709 5.446 1.00 53.03 112 THR A O 1
ATOM 882 N N . ASP A 1 113 ? 8.148 1.643 6.002 1.00 64.19 113 ASP A N 1
ATOM 883 C CA . ASP A 1 113 ? 7.383 1.005 4.924 1.00 64.19 113 ASP A CA 1
ATOM 884 C C . ASP A 1 113 ? 7.839 1.472 3.520 1.00 64.19 113 ASP A C 1
ATOM 886 O O . ASP A 1 113 ? 7.958 0.664 2.595 1.00 64.19 113 ASP A O 1
ATOM 890 N N . ASP A 1 114 ? 8.166 2.762 3.363 1.00 65.25 114 ASP A N 1
ATOM 891 C CA . ASP A 1 114 ? 8.670 3.327 2.103 1.00 65.25 114 ASP A CA 1
ATOM 892 C C . ASP A 1 114 ? 10.038 2.722 1.736 1.00 65.25 114 ASP A C 1
ATOM 894 O O . ASP A 1 114 ? 10.272 2.372 0.579 1.00 65.25 114 ASP A O 1
ATOM 898 N N . GLN A 1 115 ? 10.922 2.522 2.723 1.00 69.31 115 GLN A N 1
ATOM 899 C CA . GLN A 1 115 ? 12.242 1.911 2.518 1.00 69.31 115 GLN A CA 1
ATOM 900 C C . GLN A 1 115 ? 12.152 0.450 2.067 1.00 69.31 115 GLN A C 1
ATOM 902 O O . GLN A 1 115 ? 12.941 0.018 1.226 1.00 69.31 115 GLN A O 1
ATOM 907 N N . GLU A 1 116 ? 11.206 -0.317 2.606 1.00 69.88 116 GLU A N 1
ATOM 908 C CA . GLU A 1 116 ? 11.009 -1.717 2.224 1.00 69.88 116 GLU A CA 1
ATOM 909 C C . GLU A 1 116 ? 10.443 -1.851 0.807 1.00 69.88 116 GLU A C 1
ATOM 911 O O . GLU A 1 116 ? 10.918 -2.681 0.026 1.00 69.88 116 GLU A O 1
ATOM 916 N N . LEU A 1 117 ? 9.473 -1.006 0.441 1.00 68.81 117 LEU A N 1
ATOM 917 C CA . LEU A 1 117 ? 8.941 -0.970 -0.920 1.00 68.81 117 LEU A CA 1
ATOM 918 C C . LEU A 1 117 ? 10.015 -0.523 -1.924 1.00 68.81 117 LEU A C 1
ATOM 920 O O . LEU A 1 117 ? 10.162 -1.144 -2.976 1.00 68.81 117 LEU A O 1
ATOM 924 N N . GLU A 1 118 ? 10.815 0.495 -1.592 1.00 76.12 118 GLU A N 1
ATOM 925 C CA . GLU A 1 118 ? 11.961 0.906 -2.411 1.00 76.12 118 GLU A CA 1
ATOM 926 C C . GLU A 1 118 ? 12.977 -0.228 -2.581 1.00 76.12 118 GLU A C 1
ATOM 928 O O . GLU A 1 118 ? 13.427 -0.501 -3.697 1.00 76.12 118 GLU A O 1
ATOM 933 N N . ALA A 1 119 ? 13.315 -0.927 -1.496 1.00 79.56 119 ALA A N 1
ATOM 934 C CA . ALA A 1 119 ? 14.249 -2.047 -1.531 1.00 79.56 119 ALA A CA 1
ATOM 935 C C . ALA A 1 119 ? 13.742 -3.200 -2.412 1.00 79.56 119 ALA A C 1
ATOM 937 O O . ALA A 1 119 ? 14.542 -3.812 -3.123 1.00 79.56 119 ALA A O 1
ATOM 938 N N . ALA A 1 120 ? 12.432 -3.466 -2.418 1.00 75.38 120 ALA A N 1
ATOM 939 C CA . ALA A 1 120 ? 11.813 -4.475 -3.277 1.00 75.38 120 ALA A CA 1
ATOM 940 C C . ALA A 1 120 ? 11.839 -4.094 -4.772 1.00 75.38 120 ALA A C 1
ATOM 942 O O . ALA A 1 120 ? 11.896 -4.972 -5.633 1.00 75.38 120 ALA A O 1
ATOM 943 N N . LEU A 1 121 ? 11.842 -2.797 -5.094 1.00 79.12 121 LEU A N 1
ATOM 944 C CA . LEU A 1 121 ? 11.874 -2.293 -6.471 1.00 79.12 121 LEU A CA 1
ATOM 945 C C . LEU A 1 121 ? 13.265 -2.351 -7.107 1.00 79.12 121 LEU A C 1
ATOM 947 O O . LEU A 1 121 ? 13.386 -2.569 -8.313 1.00 79.12 121 LEU A O 1
ATOM 951 N N . VAL A 1 122 ? 14.327 -2.175 -6.318 1.00 85.88 122 VAL A N 1
ATOM 952 C CA . VAL A 1 122 ? 15.703 -2.111 -6.840 1.00 85.88 122 VAL A CA 1
ATOM 953 C C . VAL A 1 122 ? 16.085 -3.340 -7.690 1.00 85.88 122 VAL A C 1
ATOM 955 O 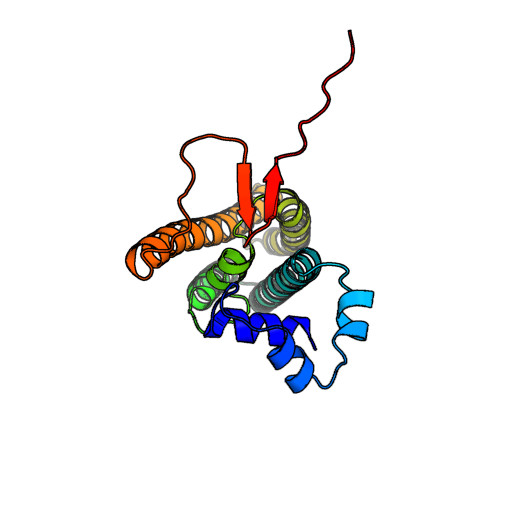O . VAL A 1 122 ? 16.597 -3.140 -8.795 1.00 85.88 122 VAL A O 1
ATOM 958 N N . PRO A 1 123 ? 15.845 -4.600 -7.266 1.00 85.94 123 PRO A N 1
ATOM 959 C CA . PRO A 1 123 ? 16.152 -5.779 -8.080 1.00 85.94 123 PRO A CA 1
ATOM 960 C C . PRO A 1 123 ? 15.397 -5.824 -9.412 1.00 85.94 123 PRO A C 1
ATOM 962 O O . PRO A 1 123 ? 15.969 -6.227 -10.425 1.00 85.94 123 PRO A O 1
ATOM 965 N N . LEU A 1 124 ? 14.141 -5.375 -9.434 1.00 84.06 124 LEU A N 1
ATOM 966 C CA . LEU A 1 124 ? 13.330 -5.330 -10.647 1.00 84.06 124 LEU A CA 1
ATOM 967 C C . LEU A 1 124 ? 13.883 -4.307 -11.639 1.00 84.06 124 LEU A C 1
ATOM 969 O O . LEU A 1 124 ? 14.112 -4.640 -12.800 1.00 84.06 124 LEU A O 1
ATOM 973 N N . VAL A 1 125 ? 14.173 -3.088 -11.175 1.00 86.94 125 VAL A N 1
ATOM 974 C CA . VAL A 1 125 ? 14.766 -2.046 -12.025 1.00 86.94 125 VAL A CA 1
ATOM 975 C C . VAL A 1 125 ? 16.122 -2.516 -12.563 1.00 86.94 125 VAL A C 1
ATOM 977 O O . VAL A 1 125 ? 16.407 -2.341 -13.746 1.00 86.94 125 VAL A O 1
ATOM 980 N N . ARG A 1 126 ? 16.927 -3.218 -11.752 1.00 88.94 126 ARG A N 1
ATOM 981 C CA . ARG A 1 126 ? 18.167 -3.860 -12.227 1.00 88.94 126 ARG A CA 1
ATOM 982 C C . ARG A 1 126 ? 17.912 -4.914 -13.302 1.00 88.94 126 ARG A C 1
ATOM 984 O O . ARG A 1 126 ? 18.666 -4.973 -14.267 1.00 88.94 126 ARG A O 1
ATOM 991 N N . SER A 1 127 ? 16.869 -5.732 -13.165 1.00 89.56 127 SER A N 1
ATOM 992 C CA . SER A 1 127 ? 16.522 -6.728 -14.187 1.00 89.56 127 SER A CA 1
ATOM 993 C C . SER A 1 127 ? 16.187 -6.068 -15.529 1.00 89.56 127 SER A C 1
ATOM 995 O O . SER A 1 127 ? 16.642 -6.530 -16.574 1.00 89.56 127 SER A O 1
ATOM 997 N N . TRP A 1 128 ? 15.502 -4.921 -15.503 1.00 91.69 128 TRP A N 1
ATOM 998 C CA . TRP A 1 128 ? 15.207 -4.135 -16.700 1.00 91.69 128 TRP A CA 1
ATOM 999 C C . TRP A 1 128 ? 16.460 -3.531 -17.332 1.00 91.69 128 TRP A C 1
ATOM 1001 O O . TRP A 1 128 ? 16.561 -3.506 -18.557 1.00 91.69 128 TRP A O 1
ATOM 1011 N N . GLN A 1 129 ? 17.428 -3.090 -16.524 1.00 91.81 129 GLN A N 1
ATOM 1012 C CA . GLN A 1 129 ? 18.727 -2.624 -17.025 1.00 91.81 129 GLN A CA 1
ATOM 1013 C C . GLN A 1 129 ? 19.507 -3.750 -17.700 1.00 91.81 129 GLN A C 1
ATOM 1015 O O . GLN A 1 129 ? 20.000 -3.573 -18.810 1.00 91.81 129 GLN A O 1
ATOM 1020 N N . LEU A 1 130 ? 19.585 -4.919 -17.056 1.00 90.56 130 LEU A N 1
ATOM 1021 C CA . LEU A 1 130 ? 20.273 -6.091 -17.605 1.00 90.56 130 LEU A CA 1
ATOM 1022 C C . LEU A 1 130 ? 19.628 -6.577 -18.909 1.00 90.56 130 LEU A C 1
ATOM 1024 O O . LEU A 1 130 ? 20.330 -7.037 -19.804 1.00 90.56 130 LEU A O 1
ATOM 1028 N N . ALA A 1 131 ? 18.307 -6.438 -19.031 1.00 91.00 131 ALA A N 1
ATOM 1029 C CA . ALA A 1 131 ? 17.559 -6.755 -20.243 1.00 91.00 131 ALA A CA 1
ATOM 1030 C C . ALA A 1 131 ? 17.620 -5.653 -21.324 1.00 91.00 131 ALA A C 1
ATOM 1032 O O . ALA A 1 131 ? 17.050 -5.829 -22.398 1.00 91.00 131 ALA A O 1
ATOM 1033 N N . GLY A 1 132 ? 18.270 -4.512 -21.059 1.00 92.50 132 GLY A N 1
ATOM 1034 C CA . GLY A 1 132 ? 18.346 -3.382 -21.993 1.00 92.50 132 GLY A CA 1
ATOM 1035 C C . GLY A 1 132 ? 17.017 -2.647 -22.211 1.00 92.50 132 GLY A C 1
ATOM 1036 O O . GLY A 1 132 ? 16.865 -1.931 -23.198 1.00 92.50 132 GLY A O 1
ATOM 1037 N N . LEU A 1 133 ? 16.043 -2.823 -21.312 1.00 90.38 133 LEU A N 1
ATOM 1038 C CA . LEU A 1 133 ? 14.709 -2.213 -21.401 1.00 90.38 133 LEU A CA 1
ATOM 1039 C C . LEU A 1 133 ? 14.680 -0.769 -20.881 1.00 90.38 133 LEU A C 1
ATOM 1041 O O . LEU A 1 133 ? 13.788 0.004 -21.234 1.00 90.38 133 LEU A O 1
ATOM 1045 N N . ILE A 1 134 ? 15.653 -0.410 -20.043 1.00 88.81 134 ILE A N 1
ATOM 1046 C CA . ILE A 1 134 ? 15.914 0.950 -19.565 1.00 88.81 134 ILE A CA 1
ATOM 1047 C C . ILE A 1 134 ? 17.417 1.226 -19.598 1.00 88.81 134 ILE A C 1
ATOM 1049 O O . ILE A 1 134 ? 18.226 0.298 -19.566 1.00 88.81 134 ILE A O 1
ATOM 1053 N N . ASP A 1 135 ? 17.791 2.505 -19.637 1.00 89.44 135 ASP A N 1
ATOM 1054 C CA . ASP A 1 135 ? 19.194 2.916 -19.645 1.00 89.44 135 ASP A CA 1
ATOM 1055 C C . ASP A 1 135 ? 19.920 2.424 -18.378 1.00 89.44 135 ASP A C 1
ATOM 1057 O O . ASP A 1 135 ? 19.495 2.683 -17.245 1.00 89.44 135 ASP A O 1
ATOM 1061 N N . SER A 1 136 ? 21.039 1.728 -18.578 1.00 86.19 136 SER A N 1
ATOM 1062 C CA . SER A 1 136 ? 21.945 1.257 -17.526 1.00 86.19 136 SER A CA 1
ATOM 1063 C C . SER A 1 136 ? 22.518 2.375 -16.643 1.00 86.19 136 SER A C 1
ATOM 1065 O O . SER A 1 136 ? 22.852 2.118 -15.490 1.00 86.19 136 SER A O 1
ATOM 1067 N N . ALA A 1 137 ? 22.589 3.612 -17.145 1.00 87.00 137 ALA A N 1
ATOM 1068 C CA . ALA A 1 137 ? 23.016 4.783 -16.381 1.00 87.00 137 ALA A CA 1
ATOM 1069 C C . ALA A 1 137 ? 21.935 5.301 -15.413 1.00 87.00 137 ALA A C 1
ATOM 1071 O O . ALA A 1 137 ? 22.220 6.148 -14.565 1.00 87.00 137 ALA A O 1
ATOM 1072 N N . THR A 1 138 ? 20.696 4.807 -15.518 1.00 84.94 138 THR A N 1
ATOM 1073 C CA . THR A 1 138 ? 19.596 5.206 -14.632 1.00 84.94 138 THR A CA 1
ATOM 1074 C C . THR A 1 138 ? 19.875 4.751 -13.200 1.00 84.94 138 THR A C 1
ATOM 1076 O O . THR A 1 138 ? 20.074 3.563 -12.941 1.00 84.94 138 THR A O 1
ATOM 1079 N N . ASP A 1 139 ? 19.829 5.667 -12.234 1.00 84.81 139 ASP A N 1
ATOM 1080 C CA . ASP A 1 139 ? 19.937 5.277 -10.830 1.00 84.81 139 ASP A CA 1
ATOM 1081 C C . ASP A 1 139 ? 18.672 4.522 -10.388 1.00 84.81 139 ASP A C 1
ATOM 1083 O O . ASP A 1 139 ? 17.580 5.083 -10.262 1.00 84.81 139 ASP A O 1
ATOM 1087 N N . THR A 1 140 ? 18.836 3.224 -10.128 1.00 82.19 140 THR A N 1
ATOM 1088 C CA . THR A 1 140 ? 17.767 2.334 -9.651 1.00 82.19 140 THR A CA 1
ATOM 1089 C C . THR A 1 140 ? 17.086 2.820 -8.373 1.00 82.19 140 THR A C 1
ATOM 1091 O O . THR A 1 140 ? 15.878 2.633 -8.219 1.00 82.19 140 THR A O 1
ATOM 1094 N N . ARG A 1 141 ? 17.823 3.494 -7.481 1.00 79.69 141 ARG A N 1
ATOM 1095 C CA . ARG A 1 141 ? 17.256 4.074 -6.258 1.00 79.69 141 ARG A CA 1
ATOM 1096 C C . ARG A 1 141 ? 16.370 5.266 -6.569 1.00 79.69 141 ARG A C 1
ATOM 1098 O O . ARG A 1 141 ? 15.363 5.452 -5.902 1.00 79.69 141 ARG A O 1
ATOM 1105 N N . TRP A 1 142 ? 16.710 6.047 -7.590 1.00 79.31 142 TRP A N 1
ATOM 1106 C CA . TRP A 1 142 ? 15.935 7.226 -7.965 1.00 79.31 142 TRP A CA 1
ATOM 1107 C C . TRP A 1 142 ? 14.579 6.845 -8.567 1.00 79.31 142 TRP A C 1
ATOM 1109 O O . TRP A 1 142 ? 13.564 7.448 -8.231 1.00 79.31 142 TRP A O 1
ATOM 1119 N N . VAL A 1 143 ? 14.537 5.788 -9.385 1.00 77.19 143 VAL A N 1
ATOM 1120 C CA . VAL A 1 143 ? 13.279 5.239 -9.924 1.00 77.19 143 VAL A CA 1
ATOM 1121 C C . VAL A 1 143 ? 12.393 4.693 -8.803 1.00 77.19 143 VAL A C 1
ATOM 1123 O O . VAL A 1 143 ? 11.196 4.988 -8.764 1.00 77.19 143 VAL A O 1
ATOM 1126 N N . ALA A 1 144 ? 12.976 3.941 -7.865 1.00 74.25 144 ALA A N 1
ATOM 1127 C CA . ALA A 1 144 ? 12.256 3.426 -6.706 1.00 74.25 144 ALA A CA 1
ATOM 1128 C C . ALA A 1 144 ? 11.693 4.570 -5.841 1.00 74.25 144 ALA A C 1
ATOM 1130 O O . ALA A 1 144 ? 10.485 4.619 -5.618 1.00 74.25 144 ALA A O 1
ATOM 1131 N N . ALA A 1 145 ? 12.542 5.536 -5.474 1.00 77.81 145 ALA A N 1
ATOM 1132 C CA . ALA A 1 145 ? 12.185 6.685 -4.644 1.00 77.81 145 ALA A CA 1
ATOM 1133 C C . ALA A 1 145 ? 11.132 7.597 -5.288 1.00 77.81 145 ALA A C 1
ATOM 1135 O O . ALA A 1 145 ? 10.254 8.118 -4.608 1.00 77.81 145 ALA A O 1
ATOM 1136 N N . LEU A 1 146 ? 11.176 7.805 -6.607 1.00 76.94 146 LEU A N 1
ATOM 1137 C CA . LEU A 1 146 ? 10.134 8.566 -7.299 1.00 76.94 146 LEU A CA 1
ATOM 1138 C C . LEU A 1 146 ? 8.779 7.865 -7.236 1.00 76.94 146 LEU A C 1
ATOM 1140 O O . LEU A 1 146 ? 7.753 8.519 -7.048 1.00 76.94 146 LEU A O 1
ATOM 1144 N N . THR A 1 147 ? 8.774 6.546 -7.410 1.00 71.62 147 THR A N 1
ATOM 1145 C CA . THR A 1 147 ? 7.542 5.755 -7.440 1.00 71.62 147 THR A CA 1
ATOM 1146 C C . THR A 1 147 ? 6.879 5.739 -6.061 1.00 71.62 147 THR A C 1
ATOM 1148 O O . THR A 1 147 ? 5.673 5.976 -5.953 1.00 71.62 147 THR A O 1
ATOM 1151 N N . THR A 1 148 ? 7.668 5.555 -4.998 1.00 70.25 148 THR A N 1
ATOM 1152 C CA . THR A 1 148 ? 7.200 5.628 -3.604 1.00 70.25 148 THR A CA 1
ATOM 1153 C C . THR A 1 148 ? 6.796 7.047 -3.207 1.00 70.25 148 THR A C 1
ATOM 1155 O O . THR A 1 148 ? 5.717 7.238 -2.644 1.00 70.25 148 THR A O 1
ATOM 1158 N N . ALA A 1 149 ? 7.565 8.072 -3.592 1.00 75.38 149 ALA A N 1
ATOM 1159 C CA . ALA A 1 149 ? 7.222 9.468 -3.322 1.00 75.38 149 ALA A CA 1
ATOM 1160 C C . ALA A 1 149 ? 5.903 9.896 -3.985 1.00 75.38 149 ALA A C 1
ATOM 1162 O O . ALA A 1 149 ? 5.113 10.624 -3.377 1.00 75.38 149 ALA A O 1
ATOM 1163 N N . LEU A 1 150 ? 5.630 9.444 -5.214 1.00 73.19 150 LEU A N 1
ATOM 1164 C CA . LEU A 1 150 ? 4.377 9.749 -5.907 1.00 73.19 150 LEU A CA 1
ATOM 1165 C C . LEU A 1 150 ? 3.178 9.099 -5.197 1.00 73.19 150 LEU A C 1
ATOM 1167 O O . LEU A 1 150 ? 2.155 9.758 -4.994 1.00 73.19 150 LEU A O 1
ATOM 1171 N N . ALA A 1 151 ? 3.325 7.845 -4.756 1.00 71.00 151 ALA A N 1
ATOM 1172 C CA . ALA A 1 151 ? 2.319 7.144 -3.960 1.00 71.00 151 ALA A CA 1
ATOM 1173 C C . ALA A 1 151 ? 2.056 7.857 -2.621 1.00 71.00 151 ALA A C 1
ATOM 1175 O O . ALA A 1 151 ? 0.906 8.165 -2.299 1.00 71.00 151 ALA A O 1
ATOM 1176 N N . GLY A 1 152 ? 3.113 8.217 -1.886 1.00 69.75 152 GLY A N 1
ATOM 1177 C CA . GLY A 1 152 ? 3.008 8.964 -0.630 1.00 69.75 152 GLY A CA 1
ATOM 1178 C C . GLY A 1 152 ? 2.370 10.347 -0.809 1.00 69.75 152 GLY A C 1
ATOM 1179 O O . GLY A 1 152 ? 1.539 10.771 -0.001 1.00 69.75 152 GLY A O 1
ATOM 1180 N N . LYS A 1 153 ? 2.671 11.049 -1.911 1.00 71.56 153 LYS A N 1
ATOM 1181 C CA . LYS A 1 153 ? 2.043 12.342 -2.218 1.00 71.56 153 LYS A CA 1
ATOM 1182 C C . LYS A 1 153 ? 0.553 12.201 -2.519 1.00 71.56 153 LYS A C 1
ATOM 1184 O O . LYS A 1 153 ? -0.224 13.032 -2.050 1.00 71.56 153 LYS A O 1
ATOM 1189 N N . LEU A 1 154 ? 0.147 11.168 -3.261 1.00 68.19 154 LEU A N 1
ATOM 1190 C CA . LEU A 1 154 ? -1.268 10.858 -3.494 1.00 68.19 154 LEU A CA 1
ATOM 1191 C C . LEU A 1 154 ? -1.996 10.577 -2.172 1.00 68.19 154 LEU A C 1
ATOM 1193 O O . LEU A 1 154 ? -3.085 11.110 -1.956 1.00 68.19 154 LEU A O 1
ATOM 1197 N N . MET A 1 155 ? -1.363 9.846 -1.247 1.00 66.75 155 MET A N 1
ATOM 1198 C CA . MET A 1 155 ? -1.890 9.643 0.108 1.00 66.75 155 MET A CA 1
ATOM 1199 C C . MET A 1 155 ? -2.086 10.958 0.864 1.00 66.75 155 MET A C 1
ATOM 1201 O O . MET A 1 155 ? -3.180 11.214 1.366 1.00 66.75 155 MET A O 1
ATOM 1205 N N . MET A 1 156 ? -1.087 11.841 0.893 1.00 65.56 156 MET A N 1
ATOM 1206 C CA . MET A 1 156 ? -1.214 13.140 1.569 1.00 65.56 156 MET A CA 1
ATOM 1207 C C . MET A 1 156 ? -2.272 14.051 0.931 1.00 65.56 156 MET A C 1
ATOM 1209 O O . MET A 1 156 ? -3.020 14.724 1.634 1.00 65.56 156 MET A O 1
ATOM 1213 N N . LEU A 1 157 ? -2.372 14.078 -0.400 1.00 66.38 157 LEU A N 1
ATOM 1214 C CA . LEU A 1 157 ? -3.389 14.883 -1.083 1.00 66.38 157 LEU A CA 1
ATOM 1215 C C . LEU A 1 157 ? -4.808 14.388 -0.774 1.00 66.38 157 LEU A C 1
ATOM 1217 O O . LEU A 1 157 ? -5.720 15.204 -0.624 1.00 66.38 157 LEU A O 1
ATOM 1221 N N . SER A 1 158 ? -4.987 13.071 -0.630 1.00 62.78 158 SER A N 1
ATOM 1222 C CA . SER A 1 158 ? -6.263 12.491 -0.206 1.00 62.78 158 SER A CA 1
ATOM 1223 C C . SER A 1 158 ? -6.640 12.915 1.224 1.00 62.78 158 SER A C 1
ATOM 1225 O O . SER A 1 158 ? -7.789 13.301 1.450 1.00 62.78 158 SER A O 1
ATOM 1227 N N . GLN A 1 159 ? -5.666 12.985 2.148 1.00 58.38 159 GLN A N 1
ATOM 1228 C CA . GLN A 1 159 ? -5.860 13.520 3.507 1.00 58.38 159 GLN A CA 1
ATOM 1229 C C . GLN A 1 159 ? -6.369 14.961 3.470 1.00 58.38 159 GLN A C 1
ATOM 1231 O O . GLN A 1 159 ? -7.382 15.282 4.090 1.00 58.38 159 GLN A O 1
ATOM 1236 N N . ASP A 1 160 ? -5.687 15.834 2.728 1.00 60.75 160 ASP A N 1
ATOM 1237 C CA . ASP A 1 160 ? -6.014 17.260 2.676 1.00 60.75 160 ASP A CA 1
ATOM 1238 C C . ASP A 1 160 ? -7.403 17.529 2.088 1.00 60.75 160 ASP A C 1
ATOM 1240 O O . ASP A 1 160 ? -8.093 18.462 2.513 1.00 60.75 160 ASP A O 1
ATOM 1244 N N . LEU A 1 161 ? -7.808 16.748 1.084 1.00 59.50 161 LEU A N 1
ATOM 1245 C CA . LEU A 1 161 ? -9.135 16.849 0.483 1.00 59.50 161 LEU A CA 1
ATOM 1246 C C . LEU A 1 161 ? -10.210 16.366 1.458 1.00 59.50 161 LEU A C 1
ATOM 1248 O O . LEU A 1 161 ? -11.259 16.995 1.595 1.00 59.50 161 LEU A O 1
ATOM 1252 N N . GLU A 1 162 ? -9.949 15.278 2.171 1.00 56.25 162 GLU A N 1
ATOM 1253 C CA . GLU A 1 162 ? -10.917 14.703 3.090 1.00 56.25 162 GLU A CA 1
ATOM 1254 C C . GLU A 1 162 ? -11.069 15.517 4.374 1.00 56.25 162 GLU A C 1
ATOM 1256 O O . GLU A 1 162 ? -12.195 15.754 4.796 1.00 56.25 162 GLU A O 1
ATOM 1261 N N . VAL A 1 163 ? -9.987 16.061 4.939 1.00 53.56 163 VAL A N 1
ATOM 1262 C CA . VAL A 1 163 ? -10.063 17.027 6.050 1.00 53.56 163 VAL A CA 1
ATOM 1263 C C . VAL A 1 163 ? -10.918 18.233 5.653 1.00 53.56 163 VAL A C 1
ATOM 1265 O O . VAL A 1 163 ? -11.726 18.707 6.453 1.00 53.56 163 VAL A O 1
ATOM 1268 N N . ARG A 1 164 ? -10.798 18.715 4.409 1.00 56.88 164 ARG A N 1
ATOM 1269 C CA . ARG A 1 164 ? -11.664 19.782 3.884 1.00 56.88 164 ARG A CA 1
ATOM 1270 C C . ARG A 1 164 ? -13.127 19.346 3.786 1.00 56.88 164 ARG A C 1
ATOM 1272 O O . ARG A 1 164 ? -13.997 20.111 4.188 1.00 56.88 164 ARG A O 1
ATOM 1279 N N . LEU A 1 165 ? -13.407 18.140 3.293 1.00 53.81 165 LEU A N 1
ATOM 1280 C CA . LEU A 1 165 ? -14.774 17.620 3.155 1.00 53.81 165 LEU A CA 1
ATOM 1281 C C . LEU A 1 165 ? -15.430 17.296 4.505 1.00 53.81 165 LEU A C 1
ATOM 1283 O O . LEU A 1 165 ? -16.609 17.582 4.693 1.00 53.81 165 LEU A O 1
ATOM 1287 N N . LEU A 1 166 ? -14.681 16.738 5.456 1.00 50.12 166 LEU A N 1
ATOM 1288 C CA . LEU A 1 166 ? -15.135 16.487 6.824 1.00 50.12 166 LEU A CA 1
ATOM 1289 C C . LEU A 1 166 ? -15.481 17.804 7.524 1.00 50.12 166 LEU A C 1
ATOM 1291 O O . LEU A 1 166 ? -16.571 17.920 8.069 1.00 50.12 166 LEU A O 1
ATOM 1295 N N . ARG A 1 167 ? -14.634 18.837 7.393 1.00 49.94 167 ARG A N 1
ATOM 1296 C CA . ARG A 1 167 ? -14.942 20.201 7.871 1.00 49.94 167 ARG A CA 1
ATOM 1297 C C . ARG A 1 167 ? -16.222 20.791 7.268 1.00 49.94 167 ARG A C 1
ATOM 1299 O O . ARG A 1 167 ? -16.825 21.660 7.885 1.00 49.94 167 ARG A O 1
ATOM 1306 N N . GLN A 1 168 ? -16.608 20.369 6.063 1.00 51.78 168 GLN A N 1
ATOM 1307 C CA . GLN A 1 168 ? -17.819 20.844 5.386 1.00 51.78 168 GLN A CA 1
ATOM 1308 C C . GLN A 1 168 ? -19.078 20.048 5.765 1.00 51.78 168 GLN A C 1
ATOM 1310 O O . GLN A 1 168 ? -20.163 20.619 5.785 1.00 51.78 168 GLN A O 1
ATOM 1315 N N . ARG A 1 169 ? -18.960 18.737 6.022 1.00 43.91 169 ARG A N 1
ATOM 1316 C CA . ARG A 1 169 ? -20.106 17.832 6.260 1.00 43.91 169 ARG A CA 1
ATOM 1317 C C . ARG A 1 169 ? -20.500 17.707 7.721 1.00 43.91 169 ARG A C 1
ATOM 1319 O O . ARG A 1 169 ? -21.671 17.512 8.024 1.00 43.91 169 ARG A O 1
ATOM 1326 N N . THR A 1 170 ? -19.537 17.835 8.615 1.00 39.38 170 THR A N 1
ATOM 1327 C CA . THR A 1 170 ? -19.773 17.965 10.042 1.00 39.38 170 THR A CA 1
ATOM 1328 C C . THR A 1 170 ? -19.247 19.342 10.430 1.00 39.38 170 THR A C 1
ATOM 1330 O O . THR A 1 170 ? -18.039 19.564 10.327 1.00 39.38 170 THR A O 1
ATOM 1333 N N . PRO A 1 171 ? -20.079 20.275 10.938 1.00 42.50 171 PRO A N 1
ATOM 1334 C CA . PRO A 1 171 ? -19.580 21.326 11.816 1.00 42.50 171 PRO A CA 1
ATOM 1335 C C . PRO A 1 171 ? -19.143 20.628 13.109 1.00 42.50 171 PRO A C 1
ATOM 1337 O O . PRO A 1 171 ? -19.799 20.689 14.143 1.00 42.50 171 PRO A O 1
ATOM 1340 N N . CYS A 1 172 ? -18.097 19.812 13.007 1.00 36.72 172 CYS A N 1
ATOM 1341 C CA . CYS A 1 172 ? -17.611 19.008 14.094 1.00 36.72 172 CYS A CA 1
ATOM 1342 C C . CYS A 1 172 ? -17.104 20.005 15.129 1.00 36.72 172 CYS A C 1
ATOM 1344 O O . CYS A 1 172 ? -16.230 20.817 14.827 1.00 36.72 172 CYS A O 1
ATOM 1346 N N . GLN A 1 173 ? -17.614 19.915 16.355 1.00 38.50 173 GLN A N 1
ATOM 1347 C CA . GLN A 1 173 ? -17.052 20.587 17.528 1.00 38.50 173 GLN A CA 1
ATOM 1348 C C . GLN A 1 173 ? -15.615 20.131 17.851 1.00 38.50 173 GLN A C 1
ATOM 1350 O O . GLN A 1 173 ? -15.089 20.432 18.916 1.00 38.50 173 GLN A O 1
ATOM 1355 N N . VAL A 1 174 ? -14.924 19.468 16.920 1.00 39.62 174 VAL A N 1
ATOM 1356 C CA . VAL A 1 174 ? -13.472 19.554 16.813 1.00 39.62 174 VAL A CA 1
ATOM 1357 C C . VAL A 1 174 ? -13.143 20.993 16.408 1.00 39.62 174 VAL A C 1
ATOM 1359 O O . VAL A 1 174 ? -12.809 21.294 15.261 1.00 39.62 174 VAL A O 1
ATOM 1362 N N . GLN A 1 175 ? -13.241 21.911 17.373 1.00 37.28 175 GLN A N 1
ATOM 1363 C CA . GLN A 1 175 ? -12.452 23.128 17.329 1.00 37.28 175 GLN A CA 1
ATOM 1364 C C . GLN A 1 175 ? -11.012 22.664 17.123 1.00 37.28 175 GLN A C 1
ATOM 1366 O O . GLN A 1 175 ? -10.393 22.076 18.009 1.00 37.28 175 GLN A O 1
ATOM 1371 N N . CYS A 1 176 ? -10.469 22.897 15.929 1.00 34.47 176 CYS A N 1
ATOM 1372 C CA . CYS A 1 176 ? -9.033 23.059 15.808 1.00 34.47 176 CYS A CA 1
ATOM 1373 C C . CYS A 1 176 ? -8.692 24.236 16.725 1.00 34.47 176 CYS A C 1
ATOM 1375 O O . CYS A 1 176 ? -8.842 25.386 16.313 1.00 34.47 176 CYS A O 1
ATOM 1377 N N . LEU A 1 177 ? -8.350 23.941 17.984 1.00 34.09 177 LEU A N 1
ATOM 1378 C CA . LEU A 1 177 ? -7.975 24.944 18.967 1.00 34.09 177 LEU A CA 1
ATOM 1379 C C 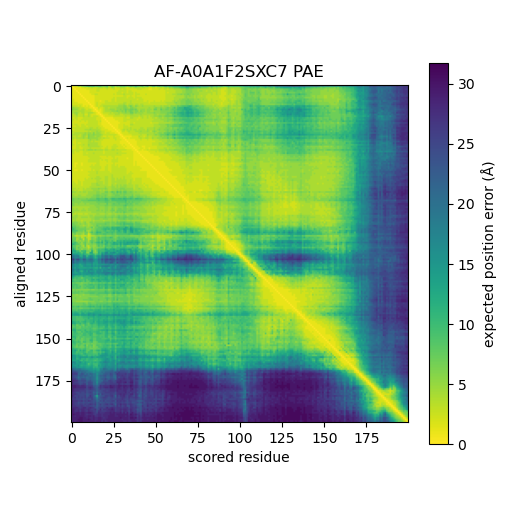. LEU A 1 177 ? -6.859 25.796 18.350 1.00 34.09 177 LEU A C 1
ATOM 1381 O O . LEU A 1 177 ? -5.849 25.246 17.893 1.00 34.09 177 LEU A O 1
ATOM 1385 N N . PRO A 1 178 ? -7.048 27.122 18.259 1.00 33.84 178 PRO A N 1
ATOM 1386 C CA . PRO A 1 178 ? -6.054 28.021 17.709 1.00 33.84 178 PRO A CA 1
ATOM 1387 C C . PRO A 1 178 ? -4.981 28.309 18.767 1.00 33.84 178 PRO A C 1
ATOM 1389 O O . PRO A 1 178 ? -4.832 29.436 19.209 1.00 33.84 178 PRO A O 1
ATOM 1392 N N . SER A 1 179 ? -4.237 27.291 19.197 1.00 35.56 179 SER A N 1
ATOM 1393 C CA . SER A 1 179 ? -2.959 27.415 19.913 1.00 35.56 179 SER A CA 1
ATOM 1394 C C . SER A 1 179 ? -2.359 26.019 20.114 1.00 35.56 179 SER A C 1
ATOM 1396 O O . SER A 1 179 ? -3.053 25.009 20.115 1.00 35.56 179 SER A O 1
ATOM 1398 N N . ARG A 1 180 ? -1.029 25.941 20.127 1.00 45.19 180 ARG A N 1
ATOM 1399 C CA . ARG A 1 180 ? -0.270 24.812 19.574 1.00 45.19 180 ARG A CA 1
ATOM 1400 C C . ARG A 1 180 ? -0.174 23.527 20.407 1.00 45.19 180 ARG A C 1
ATOM 1402 O O . ARG A 1 180 ? 0.349 22.567 19.845 1.00 45.19 180 ARG A O 1
ATOM 1409 N N . ASP A 1 181 ? -0.676 23.430 21.639 1.00 40.31 181 ASP A N 1
ATOM 1410 C CA . ASP A 1 181 ? -0.167 22.377 22.544 1.00 40.31 181 ASP A CA 1
ATOM 1411 C C . ASP A 1 181 ? -1.190 21.554 23.363 1.00 40.31 181 ASP A C 1
ATOM 1413 O O . ASP A 1 181 ? -0.769 20.639 24.075 1.00 40.31 181 ASP A O 1
ATOM 1417 N N . GLU A 1 182 ? -2.511 21.739 23.194 1.00 35.81 182 GLU A N 1
ATOM 1418 C CA . GLU A 1 182 ? -3.545 20.984 23.943 1.00 35.81 182 GLU A CA 1
ATOM 1419 C C . GLU A 1 182 ? -4.782 20.621 23.106 1.00 35.81 182 GLU A C 1
ATOM 1421 O O . GLU A 1 182 ? -5.214 21.407 22.262 1.00 35.81 182 GLU A O 1
ATOM 1426 N N . TYR A 1 183 ? -5.355 19.426 23.325 1.00 41.31 183 TYR A N 1
ATOM 14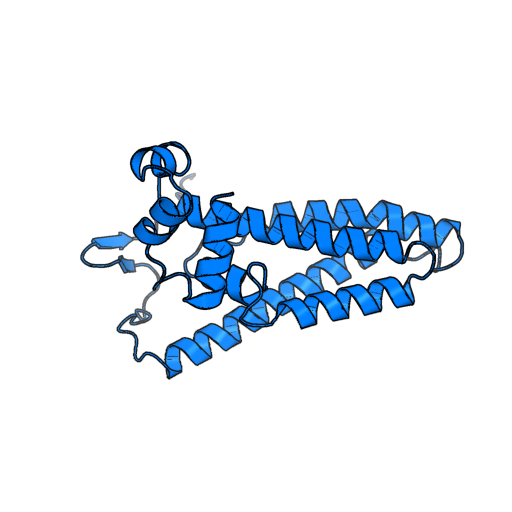27 C CA . TYR A 1 183 ? -6.605 18.992 22.679 1.00 41.31 183 TYR A CA 1
ATOM 1428 C C . TYR A 1 183 ? -7.489 18.176 23.629 1.00 41.31 183 TYR A C 1
ATOM 1430 O O . TYR A 1 183 ? -6.997 17.455 24.498 1.00 41.31 183 TYR A O 1
ATOM 1438 N N . LEU A 1 184 ? -8.803 18.277 23.415 1.00 34.00 184 LEU A N 1
ATOM 1439 C CA . LEU A 1 184 ? -9.836 17.525 24.127 1.00 34.00 184 LEU A CA 1
ATOM 1440 C C . LEU A 1 184 ? -10.158 16.209 23.404 1.00 34.00 184 LEU A C 1
ATOM 1442 O O . LEU A 1 184 ? -10.365 16.193 22.189 1.00 34.00 184 LEU A O 1
ATOM 1446 N N . LEU A 1 185 ? -10.232 15.117 24.166 1.00 36.78 185 LEU A N 1
ATOM 1447 C CA . LEU A 1 185 ? -10.648 13.786 23.724 1.00 36.78 185 LEU A CA 1
ATOM 1448 C C . LEU A 1 185 ? -11.796 13.306 24.631 1.00 36.78 185 LEU A C 1
ATOM 1450 O O . LEU A 1 185 ? -11.576 12.677 25.665 1.00 36.78 185 LEU A O 1
ATOM 1454 N N . GLY A 1 186 ? -13.038 13.651 24.276 1.00 54.94 186 GLY A N 1
ATOM 1455 C CA . GLY A 1 186 ? -14.168 13.530 25.208 1.00 54.94 186 GLY A CA 1
ATOM 1456 C C . GLY A 1 186 ? -13.995 14.498 26.385 1.00 54.94 186 GLY A C 1
ATOM 1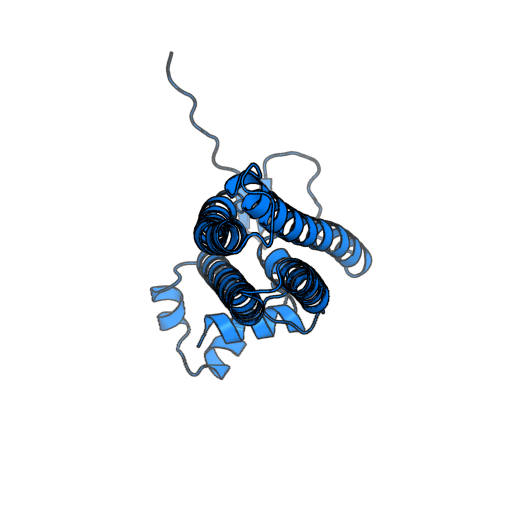457 O O . GLY A 1 186 ? -13.658 15.657 26.158 1.00 54.94 186 GLY A O 1
ATOM 1458 N N . ASP A 1 187 ? -14.148 14.018 27.623 1.00 36.06 187 ASP A N 1
ATOM 1459 C CA . ASP A 1 187 ? -13.929 14.819 28.845 1.00 36.06 187 ASP A CA 1
ATOM 1460 C C . ASP A 1 187 ? -12.452 14.870 29.291 1.00 36.06 187 ASP A C 1
ATOM 1462 O O . ASP A 1 187 ? -12.126 15.420 30.343 1.00 36.06 187 ASP A O 1
ATOM 1466 N N . VAL A 1 188 ? -11.537 14.271 28.521 1.00 30.20 188 VAL A N 1
ATOM 1467 C CA . VAL A 1 188 ? -10.120 14.153 28.886 1.00 30.20 188 VAL A CA 1
ATOM 1468 C C . VAL A 1 188 ? -9.284 15.172 28.111 1.00 30.20 188 VAL A C 1
ATOM 1470 O O . VAL A 1 188 ? -9.263 15.171 26.879 1.00 30.20 188 VAL A O 1
ATOM 1473 N N . VAL A 1 189 ? -8.566 16.032 28.839 1.00 40.62 189 VAL A N 1
ATOM 1474 C CA . VAL A 1 189 ? -7.597 16.996 28.288 1.00 40.62 189 VAL A CA 1
ATOM 1475 C C . VAL A 1 189 ? -6.246 16.306 28.108 1.00 40.62 189 VAL A C 1
ATOM 1477 O O . VAL A 1 189 ? -5.721 15.717 29.052 1.00 40.62 189 VAL A O 1
ATOM 1480 N N . VAL A 1 190 ? -5.668 16.388 26.906 1.00 40.12 190 VAL A N 1
ATOM 1481 C CA . VAL A 1 190 ? -4.362 15.792 26.590 1.00 40.12 190 VAL A CA 1
ATOM 1482 C C . VAL A 1 190 ? -3.378 16.869 26.125 1.00 40.12 190 VAL A C 1
ATOM 1484 O O . VAL A 1 190 ? -3.599 17.546 25.117 1.00 40.12 190 VAL A O 1
ATOM 1487 N N . THR A 1 191 ? -2.261 16.983 26.845 1.00 35.28 191 THR A N 1
ATOM 1488 C CA . THR A 1 191 ? -1.115 17.865 26.575 1.00 35.28 191 THR A CA 1
ATOM 1489 C C . THR A 1 191 ? -0.005 17.134 25.820 1.00 35.28 191 THR A C 1
ATOM 1491 O O . THR A 1 191 ? 0.230 15.934 25.993 1.00 35.28 191 THR A O 1
ATOM 1494 N N . ARG A 1 192 ? 0.722 17.854 24.961 1.00 39.12 192 ARG A N 1
ATOM 1495 C CA . ARG A 1 192 ? 1.901 17.312 24.272 1.00 39.12 192 ARG A CA 1
ATOM 1496 C C . ARG A 1 192 ? 3.070 17.170 25.262 1.00 39.12 192 ARG A C 1
ATOM 1498 O O . ARG A 1 192 ? 3.514 18.163 25.822 1.00 39.12 192 ARG A O 1
ATOM 1505 N N . VAL A 1 193 ? 3.613 15.959 25.442 1.00 37.97 193 VAL A N 1
ATOM 1506 C CA . VAL A 1 193 ? 4.873 15.751 26.190 1.00 37.97 193 VAL A CA 1
ATOM 1507 C C . VAL A 1 193 ? 6.013 16.425 25.418 1.00 37.97 193 VAL A C 1
ATOM 1509 O O . VAL A 1 193 ? 6.323 16.022 24.292 1.00 37.97 193 VAL A O 1
ATOM 1512 N N . GLY A 1 194 ? 6.580 17.486 25.998 1.00 36.78 194 GLY A N 1
ATOM 1513 C CA . GLY A 1 194 ? 7.703 18.237 25.440 1.00 36.78 194 GLY A CA 1
ATOM 1514 C C . GLY A 1 194 ? 8.972 17.389 25.362 1.00 36.78 194 GLY A C 1
ATOM 1515 O O . GLY A 1 194 ? 9.232 16.549 26.219 1.00 36.78 194 GLY A O 1
ATOM 1516 N N . THR A 1 195 ? 9.764 17.592 24.312 1.00 33.06 195 THR A N 1
ATOM 1517 C CA . THR A 1 195 ? 11.126 17.058 24.235 1.00 33.06 195 THR A CA 1
ATOM 1518 C C . THR A 1 195 ? 11.982 17.768 25.278 1.00 33.06 195 THR A C 1
ATOM 1520 O O . THR A 1 195 ? 12.191 18.973 25.158 1.00 33.06 195 THR A O 1
ATOM 1523 N N . SER A 1 196 ? 12.476 17.039 26.279 1.00 34.09 196 SER A N 1
ATOM 1524 C CA . SER A 1 196 ? 13.547 17.509 27.157 1.00 34.09 196 SER A CA 1
ATOM 1525 C C . SER A 1 196 ? 14.812 17.719 26.322 1.00 34.09 196 SER A C 1
ATOM 1527 O O . SER A 1 196 ? 15.499 16.761 25.967 1.00 34.09 196 SER A O 1
ATOM 1529 N N . SER A 1 197 ? 15.096 18.966 25.967 1.00 35.88 197 SER A N 1
ATOM 1530 C CA . SER A 1 197 ? 16.450 19.413 25.658 1.00 35.88 197 SER A CA 1
ATOM 1531 C C . SER A 1 197 ? 17.025 20.020 26.934 1.00 35.88 197 SER A C 1
ATOM 1533 O O . SER A 1 197 ? 17.003 21.236 27.089 1.00 35.88 197 SER A O 1
ATOM 1535 N N . ASP A 1 198 ? 17.490 19.154 27.832 1.00 36.78 198 ASP A N 1
ATOM 1536 C CA . ASP A 1 198 ? 18.412 19.520 28.905 1.00 36.78 198 ASP A CA 1
ATOM 1537 C C . ASP A 1 198 ? 19.738 18.821 28.612 1.00 36.78 198 ASP A C 1
ATOM 1539 O O . ASP A 1 198 ? 19.874 17.616 28.812 1.00 36.78 198 ASP A O 1
ATOM 1543 N N . THR A 1 199 ? 20.693 19.587 28.097 1.00 35.00 199 THR A N 1
ATOM 1544 C CA . THR A 1 199 ? 22.098 19.498 28.502 1.00 35.00 199 THR A CA 1
ATOM 1545 C C . THR A 1 199 ? 22.713 20.864 28.239 1.00 35.00 199 THR A C 1
ATOM 1547 O O . THR A 1 199 ? 22.596 21.388 27.129 1.00 35.00 199 THR A O 1
ATOM 1550 N N . GLU A 1 200 ? 23.263 21.402 29.325 1.00 33.41 200 GLU A N 1
ATOM 1551 C CA . GLU A 1 200 ? 24.113 22.588 29.456 1.00 33.41 200 GLU A CA 1
ATOM 1552 C C . GLU A 1 200 ? 25.197 22.718 28.377 1.00 33.41 200 GLU A C 1
ATOM 1554 O O . GLU A 1 200 ? 25.693 21.676 27.883 1.00 33.41 200 GLU A O 1
#

Nearest PDB structures (foldseek):
  5gpa-assembly1_B  TM=6.632E-01  e=5.924E-04  Halalkalibacterium halodurans C-125
  2pbx-assembly1_A  TM=5.654E-01  e=5.924E-04  Vibrio cholerae 2740-80
  7amt-assembly1_A  TM=6.215E-01  e=3.461E-03  Vibrio alginolyticus
  7xxs-assembly1_B  TM=5.866E-01  e=2.338E-03  Vibrio cholerae
  7xy0-assembly1_B  TM=5.847E-01  e=3.137E-03  Vibrio cholerae

Radius of gyration: 19.96 Å; Cα contacts (8 Å, |Δi|>4): 167; chains: 1; bounding box: 44×42×51 Å

Mean predicted aligned error: 11.85 Å

Foldseek 3Di:
DLLLLLLQQCLVPNDVRDDSVVSCVVVVHDPVVVCVVQVDSLSSLLVSLLVLLVVLLVVLLVLLVVCLAPVPSSLVVNVVVLVVLCDSRRSSRLLSSLSSPPDDDCVVSLVVSLVVSLVSQLVSVVSCCVVVVDPPPDDSSVVSNVSSVVSVVSSVVSNVVVVVVCVVPDCPVPPPPPDDFWDDDDPDIDGDDDDDPDDD

pLDDT: mean 70.24, std 18.06, range [30.2, 92.5]

Solvent-accessible surface area (backbone atoms only — not comparable to full-atom values): 11362 Å² total; per-residue (Å²): 114,63,46,58,53,47,27,41,44,26,22,73,60,30,53,85,72,49,54,66,70,59,56,30,56,75,66,72,46,56,69,71,60,51,39,71,80,24,81,40,75,66,52,43,41,55,49,28,40,54,51,28,52,51,51,48,50,51,54,50,50,53,46,44,63,76,25,65,90,35,70,67,59,24,54,53,51,46,54,49,47,63,55,60,31,63,40,62,82,35,38,55,4,41,45,33,45,34,55,60,54,77,74,87,80,58,74,71,59,49,59,55,56,50,51,53,53,32,59,64,38,33,63,54,50,46,50,28,30,78,68,66,76,43,68,73,86,58,57,41,64,57,58,23,49,50,55,50,49,52,52,54,49,54,26,52,53,38,35,58,52,45,55,55,49,48,60,68,76,39,88,54,88,71,66,77,62,95,56,96,56,63,48,75,60,83,96,44,80,47,69,68,84,75,82,85,86,83,78,134

Sequence (200 aa):
MILDSLLACFAEHGCFETKIDQVVTEVGIGKGTLYRHYPSREDLFKAAVRRGVEVLRVRCQGIWEMHATDPKAALRSVIGELVALNRRDDPVSPATLARLSCGRKWNSIHRTDDQELEAALVPLVRSWQLAGLIDSATDTRWVAALTTALAGKLMMLSQDLEVRLLRQRTPCQVQCLPSRDEYLLGDVVVTRVGTSSDTE